Protein AF-A0A7W0MZA4-F1 (afdb_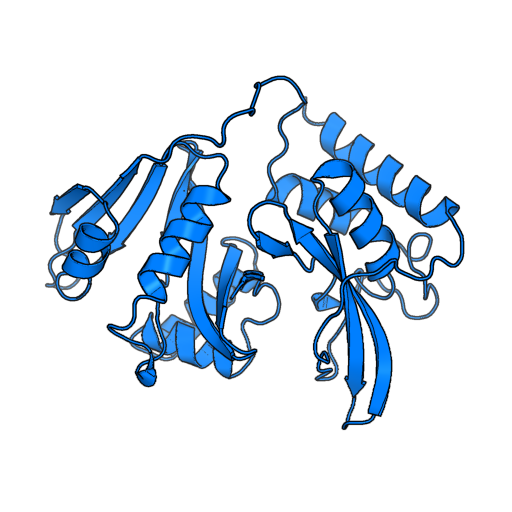monomer_lite)

Sequence (268 aa):
MALVDLRGREDEPAVRALLACAHGSAPSVDRAAARYRTGEWVLIGWEEGGALVACAGVERGASGDIAMRSVAVVPERRGQGSGRALVDAVAGAATARRLVAETDEDAVGFYRNCGFSVERIEPRAGRARFRCARTIEPPAGSTAAVSAFTLGELERAIEESWGADTSDDPGEWSEVNPARGQCAVTSVLVRDLLGGEILIAGVLRDGERVERHAWNRLPSGLSLDLTRSQFRGGEELEEPEAGEPILADRVRCELLAERVRARLGGVT

Radius of gyration: 19.24 Å; chains: 1; bounding box: 45×46×54 Å

Structure (mmCIF, N/CA/C/O backbone):
data_AF-A0A7W0MZA4-F1
#
_entry.id   AF-A0A7W0MZA4-F1
#
loop_
_atom_site.group_PDB
_atom_site.id
_atom_site.type_symbol
_atom_site.label_atom_id
_atom_site.label_alt_id
_atom_site.label_comp_id
_atom_site.label_asym_id
_atom_site.label_entity_id
_atom_site.label_seq_id
_atom_site.pdbx_PDB_ins_code
_atom_site.Cartn_x
_atom_site.Cartn_y
_atom_site.Cartn_z
_atom_site.occupancy
_atom_site.B_iso_or_equiv
_atom_site.auth_seq_id
_atom_site.auth_comp_id
_atom_site.auth_asym_id
_atom_site.auth_atom_id
_atom_site.pdbx_PDB_model_num
ATOM 1 N N . MET A 1 1 ? -6.684 -12.943 -5.529 1.00 71.19 1 MET A N 1
ATOM 2 C CA . MET A 1 1 ? -5.578 -12.065 -5.959 1.00 71.19 1 MET A CA 1
ATOM 3 C C . MET A 1 1 ? -5.950 -10.662 -5.549 1.00 71.19 1 MET A C 1
ATOM 5 O O . MET A 1 1 ? -7.119 -10.324 -5.702 1.00 71.19 1 MET A O 1
ATOM 9 N N . ALA A 1 2 ? -5.030 -9.894 -4.986 1.00 81.75 2 ALA A N 1
ATOM 10 C CA . ALA A 1 2 ? -5.360 -8.587 -4.435 1.00 81.75 2 ALA A CA 1
ATOM 11 C C . ALA A 1 2 ? -4.212 -7.602 -4.620 1.00 81.75 2 ALA A C 1
ATOM 13 O O . ALA A 1 2 ? -3.045 -7.972 -4.492 1.00 81.75 2 ALA A O 1
ATOM 14 N N . LEU A 1 3 ? -4.569 -6.346 -4.882 1.00 86.38 3 LEU A N 1
ATOM 15 C CA . LEU A 1 3 ? -3.649 -5.233 -4.724 1.00 86.38 3 LEU A CA 1
ATOM 16 C C . LEU A 1 3 ? -3.561 -4.931 -3.225 1.00 86.38 3 LEU A C 1
ATOM 18 O O . LEU A 1 3 ? -4.598 -4.787 -2.581 1.00 86.38 3 LEU A O 1
ATOM 22 N N . VAL A 1 4 ? -2.360 -4.858 -2.665 1.00 86.88 4 VAL A N 1
ATOM 23 C CA . VAL A 1 4 ? -2.144 -4.626 -1.231 1.00 86.88 4 VAL A CA 1
ATOM 24 C C . VAL A 1 4 ? -1.238 -3.431 -1.000 1.00 86.88 4 VAL A C 1
ATOM 26 O O . VAL A 1 4 ? -0.339 -3.162 -1.793 1.00 86.88 4 VAL A O 1
ATOM 29 N N . ASP A 1 5 ? -1.464 -2.718 0.090 1.00 87.12 5 ASP A N 1
ATOM 30 C CA . ASP A 1 5 ? -0.546 -1.707 0.590 1.00 87.12 5 ASP A CA 1
ATOM 31 C C . ASP A 1 5 ? 0.638 -2.358 1.324 1.00 87.12 5 ASP A C 1
ATOM 33 O O . ASP A 1 5 ? 0.463 -3.286 2.118 1.00 87.12 5 ASP A O 1
ATOM 37 N N . LEU A 1 6 ? 1.854 -1.900 1.024 1.00 88.94 6 LEU A N 1
ATOM 38 C CA . LEU A 1 6 ? 3.100 -2.401 1.608 1.00 88.94 6 LEU A CA 1
ATOM 39 C C . LEU A 1 6 ? 3.811 -1.365 2.487 1.00 88.94 6 LEU A C 1
ATOM 41 O O . LEU A 1 6 ? 4.963 -1.584 2.867 1.00 88.94 6 LEU A O 1
ATOM 45 N N . ARG A 1 7 ? 3.168 -0.241 2.814 1.00 82.19 7 ARG A N 1
ATOM 46 C CA . ARG A 1 7 ? 3.739 0.743 3.741 1.00 82.19 7 ARG A CA 1
ATOM 47 C C . ARG A 1 7 ? 4.009 0.131 5.113 1.00 82.19 7 ARG A C 1
ATOM 49 O O . ARG A 1 7 ? 3.203 -0.633 5.642 1.00 82.19 7 ARG A O 1
ATOM 56 N N . GLY A 1 8 ? 5.173 0.448 5.673 1.00 82.44 8 GLY A N 1
ATOM 57 C CA . GLY A 1 8 ? 5.651 -0.122 6.936 1.00 82.44 8 GLY A CA 1
ATOM 58 C C . GLY A 1 8 ? 6.123 -1.577 6.830 1.00 82.44 8 GLY A C 1
ATOM 59 O O . GLY A 1 8 ? 6.567 -2.144 7.825 1.00 82.44 8 GLY A O 1
ATOM 60 N N . ARG A 1 9 ? 6.041 -2.189 5.640 1.00 88.00 9 ARG A N 1
ATOM 61 C CA . ARG A 1 9 ? 6.472 -3.567 5.356 1.00 88.00 9 ARG A CA 1
ATOM 62 C C . ARG A 1 9 ? 7.773 -3.602 4.548 1.00 88.00 9 ARG A C 1
ATOM 64 O O . ARG A 1 9 ? 8.162 -4.652 4.048 1.00 88.00 9 ARG A O 1
ATOM 71 N N . GLU A 1 10 ? 8.471 -2.474 4.397 1.00 89.38 10 GLU A N 1
ATOM 72 C CA . GLU A 1 10 ? 9.645 -2.332 3.518 1.00 89.38 10 GLU A CA 1
ATOM 73 C C . GLU A 1 10 ? 10.818 -3.234 3.925 1.00 89.38 10 GLU A C 1
ATOM 75 O O . GLU A 1 10 ? 11.664 -3.571 3.092 1.00 89.38 10 GLU A O 1
ATOM 80 N N . ASP A 1 11 ? 10.865 -3.612 5.203 1.00 87.19 11 ASP A N 1
ATOM 81 C CA . ASP A 1 11 ? 11.890 -4.473 5.789 1.00 87.19 11 ASP A CA 1
ATOM 82 C C . ASP A 1 11 ? 11.486 -5.952 5.845 1.00 87.19 11 ASP A C 1
ATOM 84 O O . ASP A 1 11 ? 12.334 -6.800 6.134 1.00 87.19 11 ASP A O 1
ATOM 88 N N . GLU A 1 12 ? 10.241 -6.294 5.493 1.00 91.81 12 GLU A N 1
ATOM 89 C CA . GLU A 1 12 ? 9.827 -7.691 5.389 1.00 91.81 12 GLU A CA 1
ATOM 90 C C . GLU A 1 12 ? 10.654 -8.416 4.308 1.00 91.81 12 GLU A C 1
ATOM 92 O O . GLU A 1 12 ? 10.837 -7.883 3.204 1.00 91.81 12 GLU A O 1
ATOM 97 N N . PRO A 1 13 ? 11.120 -9.657 4.557 1.00 92.38 13 PRO A N 1
ATOM 98 C CA . PRO A 1 13 ? 11.966 -10.386 3.611 1.00 92.38 13 PRO A CA 1
ATOM 99 C C . PRO A 1 13 ? 11.374 -10.502 2.199 1.00 92.38 13 PRO A C 1
ATOM 101 O O . PRO A 1 13 ? 12.099 -10.355 1.213 1.00 92.38 13 PRO A O 1
ATOM 104 N N . ALA A 1 14 ? 10.058 -10.710 2.086 1.00 93.19 14 ALA A N 1
ATOM 105 C CA . ALA A 1 14 ? 9.367 -10.806 0.799 1.00 93.19 14 ALA A CA 1
ATOM 106 C C . ALA A 1 14 ? 9.390 -9.477 0.019 1.00 93.19 14 ALA A C 1
ATOM 108 O O . ALA A 1 14 ? 9.639 -9.462 -1.190 1.00 93.19 14 ALA A O 1
ATOM 109 N N . VAL A 1 15 ? 9.198 -8.349 0.710 1.00 94.31 15 VAL A N 1
ATOM 110 C CA . VAL A 1 15 ? 9.244 -7.008 0.110 1.00 94.31 15 VAL A CA 1
ATOM 111 C C . VAL A 1 15 ? 10.676 -6.653 -0.288 1.00 94.31 15 VAL A C 1
ATOM 113 O O . VAL A 1 15 ? 10.917 -6.216 -1.416 1.00 94.31 15 VAL A O 1
ATOM 116 N N . ARG A 1 16 ? 11.654 -6.931 0.585 1.00 93.38 16 ARG A N 1
ATOM 117 C CA . ARG A 1 16 ? 13.087 -6.759 0.297 1.00 93.38 16 ARG A CA 1
ATOM 118 C C . ARG A 1 16 ? 13.524 -7.559 -0.934 1.00 93.38 16 ARG A C 1
ATOM 120 O O . ARG A 1 16 ? 14.251 -7.022 -1.770 1.00 93.38 16 ARG A O 1
ATOM 127 N N . ALA A 1 17 ? 13.058 -8.800 -1.087 1.00 93.50 17 ALA A N 1
ATOM 128 C CA . ALA A 1 17 ? 13.366 -9.640 -2.247 1.00 93.50 17 ALA A CA 1
ATOM 129 C C . ALA A 1 17 ? 12.804 -9.065 -3.561 1.00 93.50 17 ALA A C 1
ATOM 131 O O . ALA A 1 17 ? 13.488 -9.058 -4.590 1.00 93.50 17 ALA A O 1
ATOM 132 N N . LEU A 1 18 ? 11.584 -8.525 -3.532 1.00 95.88 18 LEU A N 1
ATOM 133 C CA . LEU A 1 18 ? 10.981 -7.851 -4.682 1.00 95.88 18 LEU A CA 1
ATOM 134 C C . LEU A 1 18 ? 11.690 -6.537 -5.030 1.00 95.88 18 LEU A C 1
ATOM 136 O O . LEU A 1 18 ? 12.001 -6.300 -6.200 1.00 95.88 18 LEU A O 1
ATOM 140 N N . LEU A 1 19 ? 12.036 -5.719 -4.032 1.00 94.56 19 LEU A N 1
ATOM 141 C CA . LEU A 1 19 ? 12.844 -4.520 -4.253 1.00 94.56 19 LEU A CA 1
ATOM 142 C C . LEU A 1 19 ? 14.224 -4.878 -4.821 1.00 94.56 19 LEU A C 1
ATOM 144 O O . LEU A 1 19 ? 14.694 -4.194 -5.725 1.00 94.56 19 LEU A O 1
ATOM 148 N N . ALA A 1 20 ? 14.849 -5.973 -4.386 1.00 94.00 20 ALA A N 1
ATOM 149 C CA . ALA A 1 20 ? 16.097 -6.466 -4.973 1.00 94.00 20 ALA A CA 1
ATOM 150 C C . ALA A 1 20 ? 15.939 -6.919 -6.435 1.00 94.00 20 ALA A C 1
ATOM 152 O O . ALA A 1 20 ? 16.860 -6.761 -7.233 1.00 94.00 20 ALA A O 1
ATOM 153 N N . CYS A 1 21 ? 14.764 -7.420 -6.830 1.00 92.81 21 CYS A N 1
ATOM 154 C CA . CYS A 1 21 ? 14.476 -7.700 -8.238 1.00 92.81 21 CYS A CA 1
ATOM 155 C C . CYS A 1 21 ? 14.380 -6.418 -9.081 1.00 92.81 21 CYS A C 1
ATOM 157 O O . CYS A 1 21 ? 14.752 -6.438 -10.253 1.00 92.81 21 CYS A O 1
ATOM 159 N N . ALA A 1 22 ? 13.879 -5.319 -8.506 1.00 90.75 22 ALA A N 1
ATOM 160 C CA . ALA A 1 22 ? 13.784 -4.022 -9.179 1.00 90.75 22 ALA A CA 1
ATOM 161 C C . ALA A 1 22 ? 15.113 -3.245 -9.187 1.00 90.75 22 ALA A C 1
ATOM 163 O O . ALA A 1 22 ? 15.372 -2.449 -10.092 1.00 90.75 22 ALA A O 1
ATOM 164 N N . HIS A 1 23 ? 15.945 -3.452 -8.165 1.00 87.81 23 HIS A N 1
ATOM 165 C CA . HIS A 1 23 ? 17.156 -2.682 -7.901 1.00 87.81 23 HIS A CA 1
ATOM 166 C C . HIS A 1 23 ? 18.371 -3.607 -7.876 1.00 87.81 23 HIS A C 1
ATOM 168 O O . HIS A 1 23 ? 18.561 -4.377 -6.945 1.00 87.81 23 HIS A O 1
ATOM 174 N N . GLY A 1 24 ? 19.249 -3.488 -8.872 1.00 76.69 24 GLY A N 1
ATOM 175 C CA . GLY A 1 24 ? 20.374 -4.413 -9.078 1.00 76.69 24 GLY A CA 1
ATOM 176 C C . GLY A 1 24 ? 21.505 -4.390 -8.034 1.00 76.69 24 GLY A C 1
ATOM 177 O O . GLY A 1 24 ? 22.549 -4.989 -8.278 1.00 76.69 24 GLY A O 1
ATOM 178 N N . SER A 1 25 ? 21.364 -3.687 -6.904 1.00 84.56 25 SER A N 1
ATOM 179 C CA . SER A 1 25 ? 22.346 -3.723 -5.810 1.00 84.56 25 SER A CA 1
ATOM 180 C C . SER A 1 25 ? 21.722 -3.424 -4.447 1.00 84.56 25 SER A C 1
ATOM 182 O O . SER A 1 25 ? 20.816 -2.595 -4.349 1.00 84.56 25 SER A O 1
ATOM 184 N N . ALA A 1 26 ? 22.258 -4.033 -3.381 1.00 85.88 26 ALA A N 1
ATOM 185 C CA . ALA A 1 26 ? 21.773 -3.830 -2.010 1.00 85.88 26 ALA A CA 1
ATOM 186 C C . ALA A 1 26 ? 21.718 -2.342 -1.587 1.00 85.88 26 ALA A C 1
ATOM 188 O O . ALA A 1 26 ? 20.662 -1.908 -1.132 1.00 85.88 26 ALA A O 1
ATOM 189 N N . PRO A 1 27 ? 22.731 -1.490 -1.868 1.00 90.38 27 PRO A N 1
ATOM 190 C CA . PRO A 1 27 ? 22.626 -0.060 -1.562 1.00 90.38 27 PRO A CA 1
ATOM 191 C C . PRO A 1 27 ? 21.496 0.659 -2.315 1.00 90.38 27 PRO A C 1
ATOM 193 O O . PRO A 1 27 ? 20.992 1.682 -1.859 1.00 90.38 27 PRO A O 1
ATOM 196 N N . SER A 1 28 ? 21.119 0.177 -3.504 1.00 88.38 28 SER A N 1
ATOM 197 C CA . SER A 1 28 ? 19.999 0.741 -4.267 1.00 88.38 28 SER A CA 1
ATOM 198 C C . SER A 1 28 ? 18.657 0.330 -3.669 1.00 88.38 28 SER A C 1
ATOM 200 O O . SER A 1 28 ? 17.763 1.170 -3.588 1.00 88.38 28 SER A O 1
ATOM 202 N N . VAL A 1 29 ? 18.555 -0.912 -3.185 1.00 90.12 29 VAL A N 1
ATOM 203 C CA . VAL A 1 29 ? 17.402 -1.400 -2.415 1.00 90.12 29 VAL A CA 1
ATOM 204 C C . VAL A 1 29 ? 17.209 -0.562 -1.154 1.00 90.12 29 VAL A C 1
ATOM 206 O O . VAL A 1 29 ? 16.115 -0.050 -0.944 1.00 90.12 29 VAL A O 1
ATOM 209 N N . ASP A 1 30 ? 18.264 -0.339 -0.366 1.00 89.12 30 ASP A N 1
ATOM 210 C CA . ASP A 1 30 ? 18.174 0.444 0.875 1.00 89.12 30 ASP A CA 1
ATOM 211 C C . ASP A 1 30 ? 17.721 1.887 0.621 1.00 89.12 30 ASP A C 1
ATOM 213 O O . ASP A 1 30 ? 16.881 2.420 1.347 1.00 89.12 30 ASP A O 1
ATOM 217 N N . ARG A 1 31 ? 18.226 2.521 -0.449 1.00 88.50 31 ARG A N 1
ATOM 218 C CA . ARG A 1 31 ? 17.783 3.866 -0.851 1.00 88.50 31 ARG A CA 1
ATOM 219 C C . ARG A 1 31 ? 16.326 3.894 -1.302 1.00 88.50 31 ARG A C 1
ATOM 221 O O . ARG A 1 31 ? 15.654 4.893 -1.070 1.00 88.50 31 ARG A O 1
ATOM 228 N N . ALA A 1 32 ? 15.849 2.849 -1.976 1.00 87.75 32 ALA A N 1
ATOM 229 C CA . ALA A 1 32 ? 14.447 2.753 -2.366 1.00 87.75 32 ALA A CA 1
ATOM 230 C C . ALA A 1 32 ? 13.555 2.559 -1.131 1.00 87.75 32 ALA A C 1
ATOM 232 O O . ALA A 1 32 ? 12.629 3.338 -0.934 1.00 87.75 32 ALA A O 1
ATOM 233 N N . ALA A 1 33 ? 13.895 1.605 -0.259 1.00 88.31 33 ALA A N 1
ATOM 234 C CA . ALA A 1 33 ? 13.197 1.352 1.002 1.00 88.31 33 ALA A CA 1
ATOM 235 C C . ALA A 1 33 ? 13.125 2.606 1.888 1.00 88.31 33 ALA A C 1
ATOM 237 O O . ALA A 1 33 ? 12.085 2.888 2.474 1.00 88.31 33 ALA A O 1
ATOM 238 N N . ALA A 1 34 ? 14.196 3.407 1.944 1.00 86.62 34 ALA A N 1
ATOM 239 C CA . ALA A 1 34 ? 14.191 4.671 2.676 1.00 86.62 34 ALA A CA 1
ATOM 240 C C . ALA A 1 34 ? 13.148 5.673 2.148 1.00 86.62 34 ALA A C 1
ATOM 242 O O . ALA A 1 34 ? 12.475 6.298 2.957 1.00 86.62 34 ALA A O 1
ATOM 243 N N . ARG A 1 35 ? 12.971 5.800 0.823 1.00 85.50 35 ARG A N 1
ATOM 244 C CA . ARG A 1 35 ? 11.952 6.696 0.236 1.00 85.50 35 ARG A CA 1
ATOM 245 C C . ARG A 1 35 ? 10.522 6.243 0.505 1.00 85.50 35 ARG A C 1
ATOM 247 O O . ARG A 1 35 ? 9.639 7.076 0.687 1.00 85.50 35 ARG A O 1
ATOM 254 N N . TYR A 1 36 ? 10.298 4.930 0.521 1.00 86.12 36 TYR A N 1
ATOM 255 C CA . TYR A 1 36 ? 8.997 4.372 0.889 1.00 86.12 36 TYR A CA 1
ATOM 256 C C . TYR A 1 36 ? 8.691 4.636 2.369 1.00 86.12 36 TYR A C 1
ATOM 258 O O . TYR A 1 36 ? 7.613 5.126 2.684 1.00 86.12 36 TYR A O 1
ATOM 266 N N . ARG A 1 37 ? 9.685 4.476 3.258 1.00 81.25 37 ARG A N 1
ATOM 267 C CA . ARG A 1 37 ? 9.546 4.803 4.689 1.00 81.25 37 ARG A CA 1
ATOM 268 C C . ARG A 1 37 ? 9.238 6.272 4.969 1.00 81.25 37 ARG A C 1
ATOM 270 O O . ARG A 1 37 ? 8.539 6.563 5.931 1.00 81.25 37 ARG A O 1
ATOM 277 N N . THR A 1 38 ? 9.759 7.205 4.171 1.00 76.56 38 THR A N 1
ATOM 278 C CA . THR A 1 38 ? 9.440 8.633 4.342 1.00 76.56 38 THR A CA 1
ATOM 279 C C . THR A 1 38 ? 8.074 9.019 3.778 1.00 76.56 38 THR A C 1
ATOM 281 O O . THR A 1 38 ? 7.705 10.186 3.875 1.00 76.56 38 THR A O 1
ATOM 284 N N . GLY A 1 39 ? 7.351 8.091 3.141 1.00 69.75 39 GLY A N 1
ATOM 285 C CA . GLY A 1 39 ? 6.095 8.385 2.455 1.00 69.75 39 GLY A CA 1
ATOM 286 C C . GLY A 1 39 ? 6.269 9.241 1.198 1.00 69.75 39 GLY A C 1
ATOM 287 O O . GLY A 1 39 ? 5.288 9.771 0.686 1.00 69.75 39 GLY A O 1
ATOM 288 N N . GLU A 1 40 ? 7.501 9.382 0.678 1.00 73.81 40 GLU A N 1
ATOM 289 C CA . GLU A 1 40 ? 7.734 10.092 -0.592 1.00 73.81 40 GLU A CA 1
ATOM 290 C C . GLU A 1 40 ? 6.994 9.357 -1.717 1.00 73.81 40 GLU A C 1
ATOM 292 O O . GLU A 1 40 ? 6.349 9.978 -2.559 1.00 73.81 40 GLU A O 1
ATOM 297 N N . TRP A 1 41 ? 7.045 8.021 -1.681 1.00 82.88 41 TRP A N 1
ATOM 298 C CA . TRP A 1 41 ? 6.337 7.119 -2.584 1.00 82.88 41 TRP A CA 1
ATOM 299 C C . TRP A 1 41 ? 5.515 6.113 -1.777 1.00 82.88 41 TRP A C 1
ATOM 301 O O . TRP A 1 41 ? 5.937 5.682 -0.706 1.00 82.88 41 TRP A O 1
ATOM 311 N N . VAL A 1 42 ? 4.394 5.659 -2.334 1.00 85.81 42 VAL A N 1
ATOM 312 C CA . VAL A 1 42 ? 3.596 4.569 -1.758 1.00 85.81 42 VAL A CA 1
ATOM 313 C C . VAL A 1 42 ? 4.047 3.255 -2.385 1.00 85.81 42 VAL A C 1
ATOM 315 O O . VAL A 1 42 ? 4.082 3.131 -3.610 1.00 85.81 42 VAL A O 1
ATOM 318 N N . LEU A 1 43 ? 4.418 2.273 -1.566 1.00 91.44 43 LEU A N 1
ATOM 319 C CA . LEU A 1 43 ? 4.745 0.932 -2.041 1.00 91.44 43 LEU A CA 1
ATOM 320 C C . LEU A 1 43 ? 3.487 0.066 -2.026 1.00 91.44 43 LEU A C 1
ATOM 322 O O . LEU A 1 43 ? 2.823 -0.054 -1.004 1.00 91.44 43 LEU A O 1
ATOM 326 N N . ILE A 1 44 ? 3.181 -0.557 -3.157 1.00 93.19 44 ILE A N 1
ATOM 327 C CA . ILE A 1 44 ? 2.041 -1.459 -3.318 1.00 93.19 44 ILE A CA 1
ATOM 328 C C . ILE A 1 44 ? 2.503 -2.819 -3.830 1.00 93.19 44 ILE A C 1
ATOM 330 O O . ILE A 1 44 ? 3.506 -2.942 -4.541 1.00 93.19 44 ILE A O 1
ATOM 334 N N . GLY A 1 45 ? 1.752 -3.846 -3.463 1.00 93.69 45 GLY A N 1
ATOM 335 C CA . GLY A 1 45 ? 2.006 -5.245 -3.748 1.00 93.69 45 GLY A CA 1
ATOM 336 C C . GLY A 1 45 ? 0.871 -5.898 -4.521 1.00 93.69 45 GLY A C 1
ATOM 337 O O . GLY A 1 45 ? -0.267 -5.440 -4.492 1.00 93.69 45 GLY A O 1
ATOM 338 N N . TRP A 1 46 ? 1.180 -6.998 -5.194 1.00 94.19 46 TRP A N 1
ATOM 339 C CA . TRP A 1 46 ? 0.196 -7.908 -5.766 1.00 94.19 46 TRP A CA 1
ATOM 340 C C . TRP A 1 46 ? 0.330 -9.266 -5.093 1.00 94.19 46 TRP A C 1
ATOM 342 O O . TRP A 1 46 ? 1.389 -9.898 -5.176 1.00 94.19 46 TRP A O 1
ATOM 352 N N . GLU A 1 47 ? -0.737 -9.701 -4.434 1.00 91.88 47 GLU A N 1
ATOM 353 C CA . GLU A 1 47 ? -0.797 -10.983 -3.743 1.00 91.88 47 GLU A CA 1
ATOM 354 C C . GLU A 1 47 ? -1.621 -12.006 -4.521 1.00 91.88 47 GLU A C 1
ATOM 356 O O . GLU A 1 47 ? -2.724 -11.729 -5.006 1.00 91.88 47 GLU A O 1
ATOM 361 N N . GLU A 1 48 ? -1.107 -13.229 -4.597 1.00 89.56 48 GLU A N 1
ATOM 362 C CA . GLU A 1 48 ? -1.773 -14.372 -5.210 1.00 89.56 48 GLU A CA 1
ATOM 363 C C . GLU A 1 48 ? -1.631 -15.599 -4.306 1.00 89.56 48 GLU A C 1
ATOM 365 O O . GLU A 1 48 ? -0.519 -16.015 -3.999 1.00 89.56 48 GLU A O 1
ATOM 370 N N . GLY A 1 49 ? -2.757 -16.181 -3.876 1.00 84.00 49 GLY A N 1
ATOM 371 C CA . GLY A 1 49 ? -2.752 -17.339 -2.972 1.00 84.00 49 GLY A CA 1
ATOM 372 C C . GLY A 1 49 ? -2.061 -17.067 -1.630 1.00 84.00 49 GLY A C 1
ATOM 373 O O . GLY A 1 49 ? -1.341 -17.930 -1.146 1.00 84.00 49 GLY A O 1
ATOM 374 N N . GLY A 1 50 ? -2.205 -15.852 -1.084 1.00 81.44 50 GLY A N 1
ATOM 375 C CA . GLY A 1 50 ? -1.565 -15.430 0.171 1.00 81.44 50 GLY A CA 1
ATOM 376 C C . GLY A 1 50 ? -0.078 -15.073 0.056 1.00 81.44 50 GLY A C 1
ATOM 377 O O . GLY A 1 50 ? 0.515 -14.627 1.030 1.00 81.44 50 GLY A O 1
ATOM 378 N N . ALA A 1 51 ? 0.537 -15.230 -1.120 1.00 89.81 51 ALA A N 1
ATOM 379 C CA . ALA A 1 51 ? 1.934 -14.874 -1.346 1.00 89.81 51 ALA A CA 1
ATOM 380 C C . ALA A 1 51 ? 2.060 -13.540 -2.090 1.00 89.81 51 ALA A C 1
ATOM 382 O O . ALA A 1 51 ? 1.386 -13.313 -3.098 1.00 89.81 51 ALA A O 1
ATOM 383 N N . LEU A 1 52 ? 2.982 -12.688 -1.641 1.00 95.06 52 LEU A N 1
ATOM 384 C CA . LEU A 1 52 ? 3.353 -11.457 -2.334 1.00 95.06 52 LEU A CA 1
ATOM 385 C C . LEU A 1 52 ? 4.248 -11.779 -3.543 1.00 95.06 52 LEU A C 1
ATOM 387 O O . LEU A 1 52 ? 5.379 -12.233 -3.382 1.00 95.06 52 LEU A O 1
ATOM 391 N N . VAL A 1 53 ? 3.749 -11.544 -4.761 1.00 96.81 53 VAL A N 1
ATOM 392 C CA . VAL A 1 53 ? 4.414 -11.988 -6.007 1.00 96.81 53 VAL A CA 1
ATOM 393 C C . VAL A 1 53 ? 4.918 -10.853 -6.895 1.00 96.81 53 VAL A C 1
ATOM 395 O O . VAL A 1 53 ? 5.771 -11.081 -7.756 1.00 96.81 53 VAL A O 1
ATOM 398 N N . ALA A 1 54 ? 4.412 -9.634 -6.717 1.00 96.88 54 ALA A N 1
ATOM 399 C CA . ALA A 1 54 ? 4.882 -8.454 -7.435 1.00 96.88 54 ALA A CA 1
ATOM 400 C C . ALA A 1 54 ? 4.762 -7.197 -6.568 1.00 96.88 54 ALA A C 1
ATOM 402 O O . ALA A 1 54 ? 3.947 -7.159 -5.649 1.00 96.88 54 ALA A O 1
ATOM 403 N N . CYS A 1 55 ? 5.542 -6.162 -6.877 1.00 97.06 55 CYS A N 1
ATOM 404 C CA . CYS A 1 55 ? 5.409 -4.844 -6.259 1.00 97.06 55 CYS A CA 1
ATOM 405 C C . CYS A 1 55 ? 5.589 -3.714 -7.272 1.00 97.06 55 CYS A C 1
ATOM 407 O O . CYS A 1 55 ? 6.204 -3.890 -8.327 1.00 97.06 55 CYS A O 1
ATOM 409 N N . ALA A 1 56 ? 5.097 -2.533 -6.912 1.00 96.00 56 ALA A N 1
ATOM 410 C CA . ALA A 1 56 ? 5.416 -1.270 -7.557 1.00 96.00 56 ALA A CA 1
ATOM 411 C C . ALA A 1 56 ? 5.421 -0.152 -6.512 1.00 96.00 56 ALA A C 1
ATOM 413 O O . ALA A 1 56 ? 4.611 -0.141 -5.596 1.00 96.00 56 ALA A O 1
ATOM 414 N N . GLY A 1 57 ? 6.312 0.818 -6.666 1.00 93.00 57 GLY A N 1
ATOM 415 C CA . GLY A 1 57 ? 6.142 2.128 -6.056 1.00 93.00 57 GLY A CA 1
ATOM 416 C C . GLY A 1 57 ? 5.256 3.001 -6.927 1.00 93.00 57 GLY A C 1
ATOM 417 O O . GLY A 1 57 ? 5.422 3.005 -8.148 1.00 93.00 57 GLY A O 1
ATOM 418 N N . VAL A 1 58 ? 4.369 3.767 -6.310 1.00 91.19 58 VAL A N 1
ATOM 419 C CA . VAL A 1 58 ? 3.539 4.763 -6.978 1.00 91.19 58 VAL A CA 1
ATOM 420 C C . VAL A 1 58 ? 3.713 6.124 -6.322 1.00 91.19 58 VAL A C 1
ATOM 422 O O . VAL A 1 58 ? 3.826 6.251 -5.106 1.00 91.19 58 VAL A O 1
ATOM 425 N N . GLU A 1 59 ? 3.757 7.152 -7.153 1.00 88.19 59 GLU A N 1
ATOM 426 C CA . GLU A 1 59 ? 3.905 8.541 -6.736 1.00 88.19 59 GLU A CA 1
ATOM 427 C C . GLU A 1 59 ? 3.016 9.401 -7.626 1.00 88.19 59 GLU A C 1
ATOM 429 O O . GLU A 1 59 ? 2.997 9.217 -8.845 1.00 88.19 59 GLU A O 1
ATOM 434 N N . ARG A 1 60 ? 2.296 10.361 -7.044 1.00 84.12 60 ARG A N 1
ATOM 435 C CA . ARG A 1 60 ? 1.571 11.345 -7.843 1.00 84.12 60 ARG A CA 1
ATOM 436 C C . ARG A 1 60 ? 2.495 12.503 -8.194 1.00 84.12 60 ARG A C 1
ATOM 438 O O . ARG A 1 60 ? 2.908 13.259 -7.322 1.00 84.12 60 ARG A O 1
ATOM 445 N N . GLY A 1 61 ? 2.807 12.642 -9.478 1.00 75.69 61 GLY A N 1
ATOM 446 C CA . GLY A 1 61 ? 3.620 13.746 -9.976 1.00 75.69 61 GLY A CA 1
ATOM 447 C C . GLY A 1 61 ? 2.857 15.073 -9.987 1.00 75.69 61 GLY A C 1
ATOM 448 O O . GLY A 1 61 ? 1.627 15.105 -9.946 1.00 75.69 61 GLY A O 1
ATOM 449 N N . ALA A 1 62 ? 3.589 16.180 -10.135 1.00 69.88 62 ALA A N 1
ATOM 450 C CA . ALA A 1 62 ? 3.017 17.532 -10.182 1.00 69.88 62 ALA A CA 1
ATOM 451 C C . ALA A 1 62 ? 2.004 17.747 -11.329 1.00 69.88 62 ALA A C 1
ATOM 453 O O . ALA A 1 62 ? 1.114 18.582 -11.214 1.00 69.88 62 ALA A O 1
ATOM 454 N N . SER A 1 63 ? 2.106 16.982 -12.425 1.00 74.19 63 SER A N 1
ATOM 455 C CA . SER A 1 63 ? 1.127 16.994 -13.527 1.00 74.19 63 SER A CA 1
ATOM 456 C C . SER A 1 63 ? -0.193 16.286 -13.189 1.00 74.19 63 SER A C 1
ATOM 458 O O . SER A 1 63 ? -1.122 16.315 -13.993 1.00 74.19 63 SER A O 1
ATOM 460 N N . GLY A 1 64 ? -0.282 15.623 -12.031 1.00 77.25 64 GLY A N 1
ATOM 461 C CA . GLY A 1 64 ? -1.405 14.776 -11.630 1.00 77.25 64 GLY A CA 1
ATOM 462 C C . GLY A 1 64 ? -1.331 13.334 -12.146 1.00 77.25 64 GLY A C 1
ATOM 463 O O . GLY A 1 64 ? -2.192 12.529 -11.776 1.00 77.25 64 GLY A O 1
ATOM 464 N N . ASP A 1 65 ? -0.321 13.002 -12.959 1.00 87.62 65 ASP A N 1
ATOM 465 C CA . ASP A 1 65 ? -0.038 11.639 -13.426 1.00 87.62 65 ASP A CA 1
ATOM 466 C C . ASP A 1 65 ? 0.489 10.761 -12.279 1.00 87.62 65 ASP A C 1
ATOM 468 O O . ASP A 1 65 ? 1.152 11.252 -11.363 1.00 87.62 65 ASP A O 1
ATOM 472 N N . ILE A 1 66 ? 0.248 9.449 -12.350 1.00 90.50 66 ILE A N 1
ATOM 473 C CA . ILE A 1 66 ? 0.848 8.486 -11.417 1.00 90.50 66 ILE A CA 1
ATOM 474 C C . ILE A 1 66 ? 2.124 7.917 -12.033 1.00 90.50 66 ILE A C 1
ATOM 476 O O . ILE A 1 66 ? 2.081 7.223 -13.051 1.00 90.50 66 ILE A O 1
ATOM 480 N N . ALA A 1 67 ? 3.262 8.196 -11.407 1.00 92.56 67 ALA A N 1
ATOM 481 C CA . ALA A 1 67 ? 4.542 7.606 -11.750 1.00 92.56 67 ALA A CA 1
ATOM 482 C C . ALA A 1 67 ? 4.686 6.233 -11.085 1.00 92.56 67 ALA A C 1
ATOM 484 O O . ALA A 1 67 ? 4.601 6.116 -9.865 1.00 92.56 67 ALA A O 1
ATOM 485 N N . MET A 1 68 ? 4.934 5.200 -11.888 1.00 94.44 68 MET A N 1
ATOM 486 C CA . MET A 1 68 ? 5.275 3.860 -11.427 1.00 94.44 68 MET A CA 1
ATOM 487 C C . MET A 1 68 ? 6.794 3.698 -11.354 1.00 94.44 68 MET A C 1
ATOM 489 O O . MET A 1 68 ? 7.530 4.046 -12.283 1.00 94.44 68 MET A O 1
ATOM 493 N N . ARG A 1 69 ? 7.264 3.142 -10.242 1.00 93.31 69 ARG A N 1
ATOM 494 C CA . ARG A 1 69 ? 8.677 2.928 -9.911 1.00 93.31 69 ARG A CA 1
ATOM 495 C C . ARG A 1 69 ? 8.860 1.532 -9.332 1.00 93.31 69 ARG A C 1
ATOM 497 O O . ARG A 1 69 ? 7.894 0.912 -8.910 1.00 93.31 69 ARG A O 1
ATOM 504 N N . SER A 1 70 ? 10.096 1.041 -9.294 1.00 94.50 70 SER A N 1
ATOM 505 C CA . SER A 1 70 ? 10.448 -0.242 -8.658 1.00 94.50 70 SER A CA 1
ATOM 506 C C . SER A 1 70 ? 9.528 -1.416 -9.041 1.00 94.50 70 SER A C 1
ATOM 508 O O . SER A 1 70 ? 9.224 -2.261 -8.204 1.00 94.50 70 SER A O 1
ATOM 510 N N . VAL A 1 71 ? 9.033 -1.440 -10.283 1.00 96.19 71 VAL A N 1
ATOM 511 C CA . VAL A 1 71 ? 8.098 -2.476 -10.733 1.00 96.19 71 VAL A CA 1
ATOM 512 C C . VAL A 1 71 ? 8.860 -3.790 -10.861 1.00 96.19 71 VAL A C 1
ATOM 514 O O . VAL A 1 71 ? 9.792 -3.883 -11.661 1.00 96.19 71 VAL A O 1
ATOM 517 N N . ALA A 1 72 ? 8.467 -4.798 -10.087 1.00 96.31 72 ALA A N 1
ATOM 518 C CA . ALA A 1 72 ? 9.112 -6.105 -10.085 1.00 96.31 72 ALA A CA 1
ATOM 519 C C . ALA A 1 72 ? 8.122 -7.245 -9.852 1.00 96.31 72 ALA A C 1
ATOM 521 O O . ALA A 1 72 ? 7.086 -7.077 -9.217 1.00 96.31 72 ALA A O 1
ATOM 522 N N . VAL A 1 73 ? 8.488 -8.421 -10.363 1.00 96.50 73 VAL A N 1
ATOM 523 C CA . VAL A 1 73 ? 7.797 -9.700 -10.161 1.00 96.50 73 VAL A CA 1
ATOM 524 C C . VAL A 1 73 ? 8.840 -10.728 -9.728 1.00 96.50 73 VAL A C 1
ATOM 526 O O . VAL A 1 73 ? 9.936 -10.773 -10.317 1.00 96.50 73 VAL A O 1
ATOM 529 N N . VAL A 1 74 ? 8.506 -11.553 -8.730 1.00 95.19 74 VAL A N 1
ATOM 530 C CA . VAL A 1 74 ? 9.382 -12.641 -8.268 1.00 95.19 74 VAL A CA 1
ATOM 531 C C . VAL A 1 74 ? 9.739 -13.577 -9.434 1.00 95.19 74 VAL A C 1
ATOM 533 O O . VAL A 1 74 ? 8.884 -13.809 -10.299 1.00 95.19 74 VAL A O 1
ATOM 536 N N . PRO A 1 75 ? 10.986 -14.081 -9.526 1.00 93.75 75 PRO A N 1
ATOM 537 C CA . PRO A 1 75 ? 11.460 -14.856 -10.676 1.00 93.75 75 PRO A CA 1
ATOM 538 C C . PRO A 1 75 ? 10.534 -16.002 -11.100 1.00 93.75 75 PRO A C 1
ATOM 540 O O . PRO A 1 75 ? 10.277 -16.174 -12.290 1.00 93.75 75 PRO A O 1
ATOM 543 N N . GLU A 1 76 ? 9.970 -16.718 -10.132 1.00 93.19 76 GLU A N 1
ATOM 544 C CA . GLU A 1 76 ? 9.154 -17.923 -10.304 1.00 93.19 76 GLU A CA 1
ATOM 545 C C . GLU A 1 76 ? 7.782 -17.631 -10.933 1.00 93.19 76 GLU A C 1
ATOM 547 O O . GLU A 1 76 ? 7.131 -18.535 -11.458 1.00 93.19 76 GLU A O 1
ATOM 552 N N . ARG A 1 77 ? 7.331 -16.369 -10.896 1.00 92.19 77 ARG A N 1
ATOM 553 C CA . ARG A 1 77 ? 6.027 -15.922 -11.421 1.00 92.19 77 ARG A CA 1
ATOM 554 C C . ARG A 1 77 ? 6.148 -15.047 -12.673 1.00 92.19 77 ARG A C 1
ATOM 556 O O . ARG A 1 77 ? 5.150 -14.541 -13.193 1.00 92.19 77 ARG A O 1
ATOM 563 N N . ARG A 1 78 ? 7.362 -14.860 -13.205 1.00 93.31 78 ARG A N 1
ATOM 564 C CA . ARG A 1 78 ? 7.578 -14.093 -14.443 1.00 93.31 78 ARG A CA 1
ATOM 565 C C . ARG A 1 78 ? 6.952 -14.802 -15.644 1.00 93.31 78 ARG A C 1
ATOM 567 O O . ARG A 1 78 ? 6.871 -16.023 -15.700 1.00 93.31 78 ARG A O 1
ATOM 574 N N . GLY A 1 79 ? 6.480 -14.013 -16.611 1.00 90.88 79 GLY A N 1
ATOM 575 C CA . GLY A 1 79 ? 5.833 -14.525 -17.827 1.00 90.88 79 GLY A CA 1
ATOM 576 C C . GLY A 1 79 ? 4.415 -15.081 -17.634 1.00 90.88 79 GLY A C 1
ATOM 577 O O . GLY A 1 79 ? 3.807 -15.498 -18.611 1.00 90.88 79 GLY A O 1
ATOM 578 N N . GLN A 1 80 ? 3.866 -15.049 -16.414 1.00 92.75 80 GLN A N 1
ATOM 579 C CA . GLN A 1 80 ? 2.541 -15.604 -16.085 1.00 92.75 80 GLN A CA 1
ATOM 580 C C . GLN A 1 80 ? 1.452 -14.532 -15.897 1.00 92.75 80 GLN A C 1
ATOM 582 O O . GLN A 1 80 ? 0.329 -14.842 -15.523 1.00 92.75 80 GLN A O 1
ATOM 587 N N . GLY A 1 81 ? 1.771 -13.259 -16.156 1.00 92.94 81 GLY A N 1
ATOM 588 C CA . GLY A 1 81 ? 0.796 -12.164 -16.147 1.00 92.94 81 GLY A CA 1
ATOM 589 C C . GLY A 1 81 ? 0.684 -11.360 -14.846 1.00 92.94 81 GLY A C 1
ATOM 590 O O . GLY A 1 81 ? 0.088 -10.288 -14.894 1.00 92.94 81 GLY A O 1
ATOM 591 N N . SER A 1 82 ? 1.311 -11.765 -13.732 1.00 94.06 82 SER A N 1
ATOM 592 C CA . SER A 1 82 ? 1.205 -11.052 -12.439 1.00 94.06 82 SER A CA 1
ATOM 593 C C . SER A 1 82 ? 1.617 -9.576 -12.513 1.00 94.06 82 SER A C 1
ATOM 595 O O . SER A 1 82 ? 0.938 -8.710 -11.974 1.00 94.06 82 SER A O 1
ATOM 597 N N . GLY A 1 83 ? 2.683 -9.251 -13.256 1.00 94.19 83 GLY A N 1
ATOM 598 C CA . GLY A 1 83 ? 3.092 -7.855 -13.456 1.00 94.19 83 GLY A CA 1
ATOM 599 C C . GLY A 1 83 ? 2.068 -7.030 -14.244 1.00 94.19 83 GLY A C 1
ATOM 600 O O . GLY A 1 83 ? 1.852 -5.863 -13.934 1.00 94.19 83 GLY A O 1
ATOM 601 N N . ARG A 1 84 ? 1.399 -7.633 -15.237 1.00 94.69 84 ARG A N 1
ATOM 602 C CA . ARG A 1 84 ? 0.326 -6.961 -15.984 1.00 94.69 84 ARG A CA 1
ATOM 603 C C . ARG A 1 84 ? -0.894 -6.746 -15.092 1.00 94.69 84 ARG A C 1
ATOM 605 O O . ARG 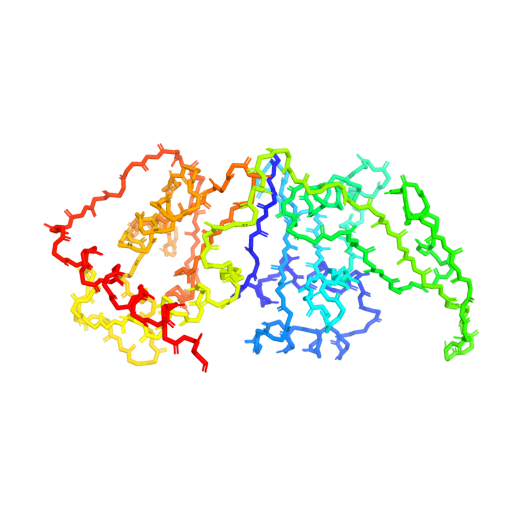A 1 84 ? -1.441 -5.651 -15.093 1.00 94.69 84 ARG A O 1
ATOM 612 N N . ALA A 1 85 ? -1.267 -7.759 -14.309 1.00 91.62 85 ALA A N 1
ATOM 613 C CA . ALA A 1 85 ? -2.367 -7.672 -13.355 1.00 91.62 85 ALA A CA 1
ATOM 614 C C . ALA A 1 85 ? -2.138 -6.553 -12.326 1.00 91.62 85 ALA A C 1
ATOM 616 O O . ALA A 1 85 ? -3.040 -5.755 -12.095 1.00 91.62 85 ALA A O 1
ATOM 617 N N . LEU A 1 86 ? -0.912 -6.420 -11.804 1.00 93.62 86 LEU A N 1
ATOM 618 C CA . LEU A 1 86 ? -0.518 -5.305 -10.941 1.00 93.62 86 LEU A CA 1
ATOM 619 C C . LEU A 1 86 ? -0.734 -3.944 -11.625 1.00 93.62 86 LEU A C 1
ATOM 621 O O . LEU A 1 86 ? -1.369 -3.065 -11.051 1.00 93.62 86 LEU A O 1
ATOM 625 N N . VAL A 1 87 ? -0.240 -3.756 -12.853 1.00 93.94 87 VAL A N 1
ATOM 626 C CA . VAL A 1 87 ? -0.420 -2.493 -13.595 1.00 93.94 87 VAL A CA 1
ATOM 627 C C . VAL A 1 87 ? -1.901 -2.196 -13.848 1.00 93.94 87 VAL A C 1
ATOM 629 O O . VAL A 1 87 ? -2.329 -1.056 -13.680 1.00 93.94 87 VAL A O 1
ATOM 632 N N . ASP A 1 88 ? -2.677 -3.195 -14.269 1.00 90.06 88 ASP A N 1
ATOM 633 C CA . ASP A 1 88 ? -4.109 -3.042 -14.543 1.00 90.06 88 ASP A CA 1
ATOM 634 C C . ASP A 1 88 ? -4.889 -2.700 -13.264 1.00 90.06 88 ASP A C 1
ATOM 636 O O . ASP A 1 88 ? -5.758 -1.829 -13.293 1.00 90.06 88 ASP A O 1
ATOM 640 N N . ALA A 1 89 ? -4.530 -3.297 -12.125 1.00 85.50 89 ALA A N 1
ATOM 641 C CA . ALA A 1 89 ? -5.113 -2.964 -10.829 1.00 85.50 89 ALA A CA 1
ATOM 642 C C . ALA A 1 89 ? -4.785 -1.525 -10.402 1.00 85.50 89 ALA A C 1
ATOM 644 O O . ALA A 1 89 ? -5.672 -0.795 -9.961 1.00 85.50 89 ALA A O 1
ATOM 645 N N . VAL A 1 90 ? -3.541 -1.073 -10.598 1.00 87.31 90 VAL A N 1
ATOM 646 C CA . VAL A 1 90 ? -3.155 0.328 -10.351 1.00 87.31 90 VAL A CA 1
ATOM 647 C C . VAL A 1 90 ? -3.928 1.281 -11.254 1.00 87.31 90 VAL A C 1
ATOM 649 O O . VAL A 1 90 ? -4.419 2.302 -10.783 1.00 87.31 90 VAL A O 1
ATOM 652 N N . ALA A 1 91 ? -4.073 0.945 -12.536 1.00 86.25 91 ALA A N 1
ATOM 653 C CA . ALA A 1 91 ? -4.846 1.738 -13.485 1.00 86.25 91 ALA A CA 1
ATOM 654 C C . ALA A 1 91 ? -6.318 1.864 -13.065 1.00 86.25 91 ALA A C 1
ATOM 656 O O . ALA A 1 91 ? -6.867 2.958 -13.139 1.00 86.25 91 ALA A O 1
ATOM 657 N N . GLY A 1 92 ? -6.937 0.770 -12.609 1.00 78.62 92 GLY A N 1
ATOM 658 C CA . GLY A 1 92 ? -8.331 0.761 -12.157 1.00 78.62 92 GLY A CA 1
ATOM 659 C C . GLY A 1 92 ? -8.559 1.462 -10.815 1.00 78.62 92 GLY A C 1
ATOM 660 O O . GLY A 1 92 ? -9.640 1.996 -10.582 1.00 78.62 92 GLY A O 1
ATOM 661 N N . ALA A 1 93 ? -7.552 1.484 -9.938 1.00 74.62 93 ALA A N 1
ATOM 662 C CA . ALA A 1 93 ? -7.621 2.163 -8.644 1.00 74.62 93 ALA A CA 1
ATOM 663 C C . ALA A 1 93 ? -7.260 3.658 -8.715 1.00 74.62 93 ALA A C 1
ATOM 665 O O . ALA A 1 93 ? -7.625 4.423 -7.822 1.00 74.62 93 ALA A O 1
ATOM 666 N N . ALA A 1 94 ? -6.521 4.087 -9.740 1.00 73.19 94 ALA A N 1
ATOM 667 C CA . ALA A 1 94 ? -6.017 5.449 -9.836 1.00 73.19 94 ALA A CA 1
ATOM 668 C C . ALA A 1 94 ? -7.107 6.458 -10.235 1.00 73.19 94 ALA A C 1
ATOM 670 O O . ALA A 1 94 ? -7.854 6.271 -11.189 1.00 73.19 94 ALA A O 1
ATOM 671 N N . THR A 1 95 ? -7.110 7.615 -9.571 1.00 70.62 95 THR A N 1
ATOM 672 C CA . THR A 1 95 ? -7.927 8.790 -9.938 1.00 70.62 95 THR A CA 1
ATOM 673 C C . THR A 1 95 ? -7.209 9.733 -10.917 1.00 70.62 95 THR A C 1
ATOM 675 O O . THR A 1 95 ? -7.582 10.895 -11.086 1.00 70.62 95 THR A O 1
ATOM 678 N N . ALA A 1 96 ? -6.139 9.258 -11.557 1.00 76.94 96 ALA A N 1
ATOM 679 C CA . ALA A 1 96 ? -5.367 10.013 -12.537 1.00 76.94 96 ALA A CA 1
ATOM 680 C C . ALA A 1 96 ? -5.843 9.734 -13.967 1.00 76.94 96 ALA A C 1
ATOM 682 O O . ALA A 1 96 ? -6.617 8.820 -14.215 1.00 76.94 96 ALA A O 1
ATOM 683 N N . ARG A 1 97 ? -5.353 10.526 -14.927 1.00 85.12 97 ARG A N 1
ATOM 684 C CA . ARG A 1 97 ? -5.604 10.296 -16.362 1.00 85.12 97 ARG A CA 1
ATOM 685 C C . ARG A 1 97 ? -4.532 9.445 -17.026 1.00 85.12 97 ARG A C 1
ATOM 687 O O . ARG A 1 97 ? -4.738 8.958 -18.138 1.00 85.12 97 ARG A O 1
ATOM 694 N N . ARG A 1 98 ? -3.360 9.313 -16.400 1.00 91.12 98 ARG A N 1
ATOM 695 C CA . ARG A 1 98 ? -2.232 8.568 -16.958 1.00 91.12 98 ARG A CA 1
ATOM 696 C C . ARG A 1 98 ? -1.411 7.874 -15.882 1.00 91.12 98 ARG A C 1
ATOM 698 O O . ARG A 1 98 ? -1.174 8.432 -14.810 1.00 91.12 98 ARG A O 1
ATOM 705 N N . LEU A 1 99 ? -0.910 6.699 -16.247 1.00 94.81 99 LEU A N 1
ATOM 706 C CA . LEU A 1 99 ? 0.249 6.072 -15.628 1.00 94.81 99 LEU A CA 1
ATOM 707 C C . LEU A 1 99 ? 1.491 6.401 -16.457 1.00 94.81 99 LEU A C 1
ATOM 709 O O . LEU A 1 99 ? 1.451 6.358 -17.691 1.00 94.81 99 LEU A O 1
ATOM 713 N N . VAL A 1 100 ? 2.602 6.698 -15.797 1.00 95.94 100 VAL A N 1
ATOM 714 C CA . VAL A 1 100 ? 3.895 6.944 -16.442 1.00 95.94 100 VAL A CA 1
ATOM 715 C C . VAL A 1 100 ? 4.990 6.130 -15.771 1.00 95.94 100 VAL A C 1
ATOM 717 O O . VAL A 1 100 ? 4.935 5.877 -14.576 1.00 95.94 100 VAL A O 1
ATOM 720 N N . ALA A 1 101 ? 5.993 5.709 -16.529 1.00 96.12 101 ALA A N 1
ATOM 721 C CA . ALA A 1 101 ? 7.149 4.998 -15.994 1.00 96.12 101 ALA A CA 1
ATOM 722 C C . ALA A 1 101 ? 8.403 5.331 -16.801 1.00 96.12 101 ALA A C 1
ATOM 724 O O . ALA A 1 101 ? 8.321 5.718 -17.968 1.00 96.12 101 ALA A O 1
ATOM 725 N N . GLU A 1 102 ? 9.572 5.144 -16.197 1.00 95.06 102 GLU A N 1
ATOM 726 C CA . GLU A 1 102 ? 10.844 5.138 -16.915 1.00 95.06 102 GLU A CA 1
ATOM 727 C C . GLU A 1 102 ? 11.482 3.755 -16.804 1.00 95.06 102 GLU A C 1
ATOM 729 O O . GLU A 1 102 ? 11.468 3.135 -15.741 1.00 95.06 102 GLU A O 1
ATOM 734 N N . THR A 1 103 ? 12.039 3.260 -17.905 1.00 94.69 103 THR A N 1
ATOM 735 C CA . THR A 1 103 ? 12.623 1.921 -17.963 1.00 94.69 103 THR A CA 1
ATOM 736 C C . THR A 1 103 ? 13.834 1.864 -18.896 1.00 94.69 103 THR A C 1
ATOM 738 O O . THR A 1 103 ? 14.184 2.858 -19.536 1.00 94.69 103 THR A O 1
ATOM 741 N N . ASP A 1 104 ? 14.518 0.724 -18.938 1.00 93.88 104 ASP A N 1
ATOM 742 C CA . ASP A 1 104 ? 15.566 0.418 -19.914 1.00 93.88 104 ASP A CA 1
ATOM 743 C C . ASP A 1 104 ? 15.099 -0.624 -20.941 1.00 93.88 104 ASP A C 1
ATOM 745 O O . ASP A 1 104 ? 13.924 -0.985 -21.015 1.00 93.88 104 ASP A O 1
ATOM 749 N N . GLU A 1 105 ? 16.020 -1.051 -21.798 1.00 94.56 105 GLU A N 1
ATOM 750 C CA . GLU A 1 105 ? 15.750 -1.960 -22.911 1.00 94.56 105 GLU A CA 1
ATOM 751 C C . GLU A 1 105 ? 15.272 -3.349 -22.473 1.00 94.56 105 GLU A C 1
ATOM 753 O O . GLU A 1 105 ? 14.496 -3.968 -23.197 1.00 94.56 105 GLU A O 1
ATOM 758 N N . ASP A 1 106 ? 15.640 -3.803 -21.272 1.00 91.88 106 ASP A N 1
ATOM 759 C CA . ASP A 1 106 ? 15.271 -5.137 -20.787 1.00 91.88 106 ASP A CA 1
ATOM 760 C C . ASP A 1 106 ? 13.779 -5.204 -20.427 1.00 91.88 106 ASP A C 1
ATOM 762 O O . ASP A 1 106 ? 13.126 -6.233 -20.604 1.00 91.88 106 ASP A O 1
ATOM 766 N N . ALA A 1 107 ? 13.219 -4.095 -19.934 1.00 93.56 107 ALA A N 1
ATOM 767 C CA . ALA A 1 107 ? 11.846 -4.031 -19.438 1.00 93.56 107 ALA A CA 1
ATOM 768 C C . ALA A 1 107 ? 10.888 -3.241 -20.347 1.00 93.56 107 ALA A C 1
ATOM 770 O O . ALA A 1 107 ? 9.673 -3.295 -20.158 1.00 93.56 107 ALA A O 1
ATOM 771 N N . VAL A 1 108 ? 11.372 -2.572 -21.398 1.00 96.50 108 VAL A N 1
ATOM 772 C CA . VAL A 1 108 ? 10.511 -1.807 -22.320 1.00 96.50 108 VAL A CA 1
ATOM 773 C C . VAL A 1 108 ? 9.413 -2.654 -22.981 1.00 96.50 108 VAL A C 1
ATOM 775 O O . VAL A 1 108 ? 8.293 -2.179 -23.188 1.00 96.50 108 VAL A O 1
ATOM 778 N N . GLY A 1 109 ? 9.699 -3.928 -23.276 1.00 96.31 109 GLY A N 1
ATOM 779 C CA . GLY A 1 109 ? 8.721 -4.864 -23.838 1.00 96.31 109 GLY A CA 1
ATOM 780 C C . GLY A 1 109 ? 7.551 -5.144 -22.890 1.00 96.31 109 GLY A C 1
ATOM 781 O O . GLY A 1 109 ? 6.407 -5.221 -23.335 1.00 96.31 109 GLY A O 1
ATOM 782 N N . PHE A 1 110 ? 7.814 -5.207 -21.581 1.00 96.56 110 PHE A N 1
ATOM 783 C CA . PHE A 1 110 ? 6.776 -5.372 -20.563 1.00 96.56 110 PHE A CA 1
ATOM 784 C C . PHE A 1 110 ? 5.780 -4.204 -20.586 1.00 96.56 110 PHE A C 1
ATOM 786 O O . PHE A 1 110 ? 4.572 -4.436 -20.643 1.00 96.56 110 PHE A O 1
ATOM 793 N N . TYR A 1 111 ? 6.266 -2.960 -20.628 1.00 97.62 111 TYR A N 1
ATOM 794 C CA . TYR A 1 111 ? 5.395 -1.781 -20.658 1.00 97.62 111 TYR A CA 1
ATOM 795 C C . TYR A 1 111 ? 4.559 -1.706 -21.943 1.00 97.62 111 TYR A C 1
ATOM 797 O O . TYR A 1 111 ? 3.361 -1.432 -21.864 1.00 97.62 111 TYR A O 1
ATOM 805 N N . ARG A 1 112 ? 5.133 -2.036 -23.111 1.00 96.88 112 ARG A N 1
ATOM 806 C CA . ARG A 1 112 ? 4.359 -2.141 -24.367 1.00 96.88 112 ARG A CA 1
ATOM 807 C C . ARG A 1 112 ? 3.220 -3.152 -24.248 1.00 96.88 112 ARG A C 1
ATOM 809 O O . ARG A 1 112 ? 2.086 -2.840 -24.599 1.00 96.88 112 ARG A O 1
ATOM 816 N N . ASN A 1 113 ? 3.503 -4.329 -23.691 1.00 95.44 113 ASN A N 1
ATOM 817 C CA . ASN A 1 113 ? 2.503 -5.382 -23.494 1.00 95.44 113 ASN A CA 1
ATOM 818 C C . ASN A 1 113 ? 1.422 -5.001 -22.468 1.00 95.44 113 ASN A C 1
ATOM 820 O O . ASN A 1 113 ? 0.323 -5.550 -22.501 1.00 95.44 113 ASN A O 1
ATOM 824 N N . CYS A 1 114 ? 1.712 -4.044 -21.585 1.00 95.81 114 CYS A N 1
ATOM 825 C CA . CYS A 1 114 ? 0.750 -3.466 -20.647 1.00 95.81 114 CYS A CA 1
ATOM 826 C C . CYS A 1 114 ? 0.002 -2.244 -21.215 1.00 95.81 114 CYS A C 1
ATOM 828 O O . CYS A 1 114 ? -0.677 -1.546 -20.464 1.00 95.81 114 CYS A O 1
ATOM 830 N N . GLY A 1 115 ? 0.124 -1.957 -22.516 1.00 95.31 115 GLY A N 1
ATOM 831 C CA . GLY A 1 115 ? -0.603 -0.872 -23.180 1.00 95.31 115 GLY A CA 1
ATOM 832 C C . GLY A 1 115 ? 0.017 0.517 -23.017 1.00 95.31 115 GLY A C 1
ATOM 833 O O . GLY A 1 115 ? -0.672 1.514 -23.224 1.00 95.31 115 GLY A O 1
ATOM 834 N N . PHE A 1 116 ? 1.296 0.613 -22.645 1.00 97.88 116 PHE A N 1
ATOM 835 C CA . PHE A 1 116 ? 2.004 1.893 -22.633 1.00 97.88 116 PHE A CA 1
ATOM 836 C C . PHE A 1 116 ? 2.509 2.238 -24.036 1.00 97.88 116 PHE A C 1
ATOM 838 O O . PHE A 1 116 ? 3.108 1.406 -24.723 1.00 97.88 116 PHE A O 1
ATOM 845 N N . SER A 1 117 ? 2.351 3.500 -24.429 1.00 97.62 117 SER A N 1
ATOM 846 C CA . SER A 1 117 ? 3.187 4.099 -25.462 1.00 97.62 117 SER A CA 1
ATOM 847 C C . SER A 1 117 ? 4.601 4.291 -24.917 1.00 97.62 117 SER A C 1
ATOM 849 O O . SER A 1 117 ? 4.798 4.518 -23.721 1.00 97.62 117 SER A O 1
ATOM 851 N N . VAL A 1 118 ? 5.601 4.156 -25.787 1.00 97.88 118 VAL A N 1
ATOM 852 C CA . VAL A 1 118 ? 7.012 4.159 -25.397 1.00 97.88 118 VAL A CA 1
ATOM 853 C C . VAL A 1 118 ? 7.786 5.122 -26.281 1.00 97.88 118 VAL A C 1
ATOM 855 O O . VAL A 1 118 ? 7.795 4.982 -27.502 1.00 97.88 118 VAL A O 1
ATOM 858 N N . GLU A 1 119 ? 8.497 6.040 -25.643 1.00 97.44 119 GLU A N 1
ATOM 859 C CA . GLU A 1 119 ? 9.380 7.021 -26.261 1.00 97.44 119 GLU A CA 1
ATOM 860 C C . GLU A 1 119 ? 10.813 6.788 -25.768 1.00 97.44 119 GLU A C 1
ATOM 862 O O . GLU A 1 119 ? 11.051 6.671 -24.564 1.00 97.44 119 GLU A O 1
ATOM 867 N N . ARG A 1 120 ? 11.790 6.711 -26.678 1.00 96.81 120 ARG A N 1
ATOM 868 C CA . ARG A 1 120 ? 13.206 6.650 -26.288 1.00 96.81 120 ARG A CA 1
ATOM 869 C C . ARG A 1 120 ? 13.650 8.027 -25.797 1.00 96.81 120 ARG A C 1
ATOM 871 O O . ARG A 1 120 ? 13.388 9.025 -26.456 1.00 96.81 120 ARG A O 1
ATOM 878 N N . ILE A 1 121 ? 14.350 8.061 -24.672 1.00 96.75 121 ILE A N 1
ATOM 879 C CA . ILE A 1 121 ? 14.916 9.280 -24.085 1.00 96.75 121 ILE A CA 1
ATOM 880 C C . ILE A 1 121 ? 16.440 9.162 -23.978 1.00 96.75 121 ILE A C 1
ATOM 882 O O . ILE A 1 121 ? 17.017 8.126 -24.323 1.00 96.75 121 ILE A O 1
ATOM 886 N N . GLU A 1 122 ? 17.083 10.227 -23.496 1.00 94.50 122 GLU A N 1
ATOM 887 C CA . GLU A 1 122 ? 18.534 10.274 -23.314 1.00 94.50 122 GLU A CA 1
ATOM 888 C C . GLU A 1 122 ? 19.059 9.056 -22.531 1.00 94.50 122 GLU A C 1
ATOM 890 O O . GLU A 1 122 ? 18.562 8.771 -21.430 1.00 94.50 122 GLU A O 1
ATOM 895 N N . PRO A 1 123 ? 20.054 8.325 -23.073 1.00 92.44 123 PRO A N 1
ATOM 896 C CA . PRO A 1 123 ? 20.682 7.210 -22.381 1.00 92.44 123 PRO A CA 1
ATOM 897 C C . PRO A 1 123 ? 21.259 7.632 -21.029 1.00 92.44 123 PRO A C 1
ATOM 899 O O . PRO A 1 123 ? 21.771 8.737 -20.858 1.00 92.44 123 PRO A O 1
ATOM 902 N N . ARG A 1 124 ? 21.241 6.717 -20.058 1.00 90.38 124 ARG A N 1
ATOM 903 C CA . ARG A 1 124 ? 21.821 6.951 -18.727 1.00 90.38 124 ARG A CA 1
ATOM 904 C C . ARG A 1 124 ? 22.761 5.818 -18.374 1.00 90.38 124 ARG A C 1
ATOM 906 O O . ARG A 1 124 ? 22.386 4.654 -18.496 1.00 90.38 124 ARG A O 1
ATOM 913 N N . ALA A 1 125 ? 23.970 6.171 -17.935 1.00 85.88 125 ALA A N 1
ATOM 914 C CA . ALA A 1 125 ? 25.038 5.217 -17.626 1.00 85.88 125 ALA A CA 1
ATOM 915 C C . ALA A 1 125 ? 25.298 4.218 -18.777 1.00 85.88 125 ALA A C 1
ATOM 917 O O . ALA A 1 125 ? 25.429 3.019 -18.555 1.00 85.88 125 ALA A O 1
ATOM 918 N N . GLY A 1 126 ? 25.298 4.708 -20.023 1.00 89.00 126 GLY A N 1
ATOM 919 C CA . GLY A 1 126 ? 25.535 3.888 -21.218 1.00 89.00 126 GLY A CA 1
ATOM 920 C C . GLY A 1 126 ? 24.385 2.955 -21.617 1.00 89.00 126 GLY A C 1
ATOM 921 O O . GLY A 1 126 ? 24.510 2.245 -22.610 1.00 89.00 126 GLY A O 1
ATOM 922 N N . ARG A 1 127 ? 23.256 2.959 -20.895 1.00 92.12 127 ARG A N 1
ATOM 923 C CA . ARG A 1 127 ? 22.074 2.146 -21.218 1.00 92.12 127 ARG A CA 1
ATOM 924 C C . ARG A 1 127 ? 20.978 2.988 -21.858 1.00 92.12 127 ARG A C 1
ATOM 926 O O . ARG A 1 127 ? 20.729 4.119 -21.434 1.00 92.12 127 ARG A O 1
ATOM 933 N N . ALA A 1 128 ? 20.295 2.412 -22.847 1.00 94.38 128 ALA A N 1
ATOM 934 C CA . ALA A 1 128 ? 19.088 2.991 -23.420 1.00 94.38 128 ALA A CA 1
ATOM 935 C C . ALA A 1 128 ? 18.026 3.216 -22.336 1.00 94.38 128 ALA A C 1
ATOM 937 O O . ALA A 1 128 ? 17.834 2.366 -21.464 1.00 94.38 128 ALA A O 1
ATOM 938 N N . ARG A 1 129 ? 17.328 4.351 -22.405 1.00 97.00 129 ARG A N 1
ATOM 939 C CA . ARG A 1 129 ? 16.229 4.685 -21.500 1.00 97.00 129 ARG A CA 1
ATOM 940 C C . ARG A 1 129 ? 14.977 5.019 -22.287 1.00 97.00 129 ARG A C 1
ATOM 942 O O . ARG A 1 129 ? 15.046 5.551 -23.396 1.00 97.00 129 ARG A O 1
ATOM 949 N N . PHE A 1 130 ? 13.835 4.698 -21.697 1.00 97.56 130 PHE A N 1
ATOM 950 C CA . PHE A 1 130 ? 12.533 4.870 -22.316 1.00 97.56 130 PHE A CA 1
ATOM 951 C C . PHE A 1 130 ? 11.550 5.479 -21.327 1.00 97.56 130 PHE A C 1
ATOM 953 O O . PHE A 1 130 ? 11.433 5.012 -20.194 1.00 97.56 130 PHE A O 1
ATOM 960 N N . ARG A 1 131 ? 10.812 6.490 -21.780 1.00 97.00 131 ARG A N 1
ATOM 961 C CA . ARG A 1 131 ? 9.635 7.016 -21.098 1.00 97.00 131 ARG A CA 1
ATOM 962 C C . ARG A 1 131 ? 8.415 6.256 -21.599 1.00 97.00 131 ARG A C 1
ATOM 964 O O . ARG A 1 131 ? 8.166 6.194 -22.800 1.00 97.00 131 ARG A O 1
ATOM 971 N N . CYS A 1 132 ? 7.664 5.686 -20.673 1.00 98.00 132 CYS A N 1
ATOM 972 C CA . CYS A 1 132 ? 6.452 4.932 -20.946 1.00 98.00 132 CYS A CA 1
ATOM 973 C C . CYS A 1 132 ? 5.249 5.721 -20.429 1.00 98.00 132 CYS A C 1
ATOM 975 O O . CYS A 1 132 ? 5.297 6.250 -19.318 1.00 98.00 132 CYS A O 1
ATOM 977 N N . ALA A 1 133 ? 4.161 5.777 -21.197 1.00 96.62 133 ALA A N 1
ATOM 978 C CA . ALA A 1 133 ? 2.906 6.372 -20.749 1.00 96.62 133 ALA A CA 1
ATOM 979 C C . ALA A 1 133 ? 1.688 5.543 -21.166 1.00 96.62 133 ALA A C 1
ATOM 981 O O . ALA A 1 133 ? 1.572 5.139 -22.317 1.00 96.62 133 ALA A O 1
ATOM 982 N N . ARG A 1 134 ? 0.745 5.344 -20.248 1.00 95.12 134 ARG A N 1
ATOM 983 C CA . ARG A 1 134 ? -0.553 4.722 -20.514 1.00 95.12 134 ARG A CA 1
ATOM 984 C C . ARG A 1 134 ? -1.655 5.672 -20.080 1.00 95.12 134 ARG A C 1
ATOM 986 O O . ARG A 1 134 ? -1.690 6.077 -18.922 1.00 95.12 134 ARG A O 1
ATOM 993 N N . THR A 1 135 ? -2.550 6.020 -20.997 1.00 91.88 135 THR A N 1
ATOM 994 C CA . THR A 1 135 ? -3.786 6.728 -20.648 1.00 91.88 135 THR A CA 1
ATOM 995 C C . THR A 1 135 ? -4.714 5.765 -19.920 1.00 91.88 135 THR A C 1
ATOM 997 O O . THR A 1 135 ? -4.865 4.618 -20.341 1.00 91.88 135 THR A O 1
ATOM 1000 N N . ILE A 1 136 ? -5.311 6.229 -18.830 1.00 86.06 136 ILE A N 1
ATOM 1001 C CA . ILE A 1 136 ? -6.301 5.492 -18.052 1.00 86.06 136 ILE A CA 1
ATOM 1002 C C . ILE A 1 136 ? -7.597 6.298 -18.047 1.00 86.06 136 ILE A C 1
ATOM 1004 O O . ILE A 1 136 ? -7.586 7.524 -17.907 1.00 86.06 136 ILE A O 1
ATOM 1008 N N . GLU A 1 137 ? -8.711 5.615 -18.285 1.00 70.50 137 GLU A N 1
ATOM 1009 C CA . GLU A 1 137 ? -10.026 6.227 -18.152 1.00 70.50 137 GLU A CA 1
ATOM 1010 C C . GLU A 1 137 ? -10.342 6.339 -16.658 1.00 70.50 137 GLU A C 1
ATOM 1012 O O . GLU A 1 137 ? -10.185 5.348 -15.940 1.00 70.50 137 GLU A O 1
ATOM 1017 N N . PRO A 1 138 ? -10.757 7.517 -16.159 1.00 56.03 138 PRO A N 1
ATOM 1018 C CA . PRO A 1 138 ? -11.229 7.607 -14.789 1.00 56.03 138 PRO A CA 1
ATOM 1019 C C . PRO A 1 138 ? -12.431 6.665 -14.616 1.00 56.03 138 PRO A C 1
ATOM 1021 O O . PRO A 1 138 ? -13.247 6.556 -15.538 1.00 56.03 138 PRO A O 1
ATOM 1024 N N . PRO A 1 139 ? -12.570 5.990 -13.461 1.00 53.69 139 PRO A N 1
ATOM 1025 C CA . PRO A 1 139 ? -13.684 5.081 -13.236 1.00 53.69 139 PRO A CA 1
ATOM 1026 C C . PRO A 1 139 ? -15.022 5.804 -13.453 1.00 53.69 139 PRO A C 1
ATOM 1028 O O . PRO A 1 139 ? -15.225 6.940 -13.003 1.00 53.69 139 PRO A O 1
ATOM 1031 N N . ALA A 1 140 ? -15.928 5.150 -14.187 1.00 43.31 140 ALA A N 1
ATOM 1032 C CA . ALA A 1 140 ? -17.241 5.690 -14.517 1.00 43.31 140 ALA A CA 1
ATOM 1033 C C . ALA A 1 140 ? -18.003 6.047 -13.229 1.00 43.31 140 ALA A C 1
ATOM 1035 O O . ALA A 1 140 ? -18.226 5.189 -12.379 1.00 43.31 140 ALA A O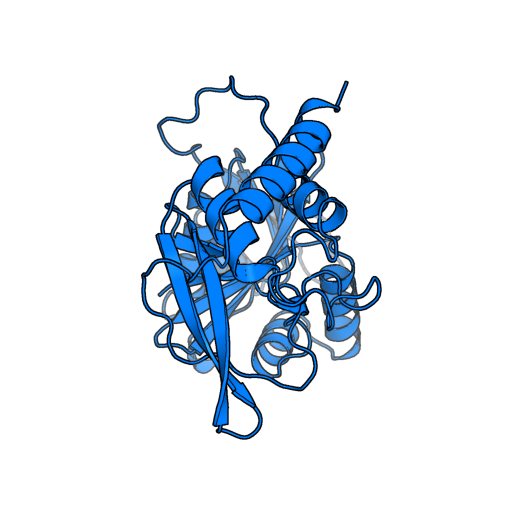 1
ATOM 1036 N N . GLY A 1 141 ? -18.382 7.322 -13.083 1.00 47.31 141 GLY A N 1
ATOM 1037 C CA . GLY A 1 141 ? -19.064 7.844 -11.890 1.00 47.31 141 GLY A CA 1
ATOM 1038 C C . GLY A 1 141 ? -18.257 8.841 -11.052 1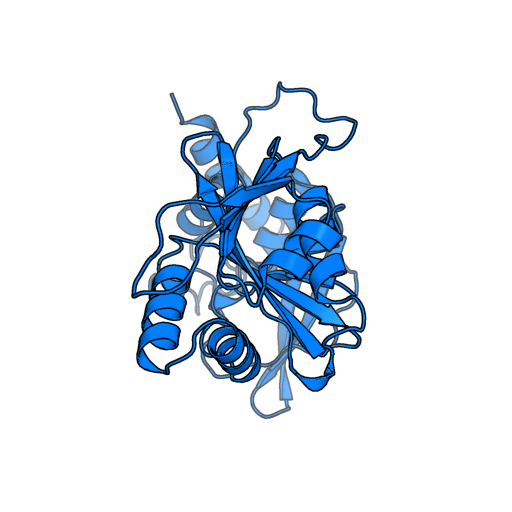.00 47.31 141 GLY A C 1
ATOM 1039 O O . GLY A 1 141 ? -18.807 9.402 -10.109 1.00 47.31 141 GLY A O 1
ATOM 1040 N N . SER A 1 142 ? -16.997 9.136 -11.398 1.00 47.44 142 SER A N 1
ATOM 1041 C CA . SER A 1 142 ? -16.256 10.249 -10.785 1.00 47.44 142 SER A CA 1
ATOM 1042 C C . SER A 1 142 ? -16.795 11.600 -11.281 1.00 47.44 142 SER A C 1
ATOM 1044 O O . SER A 1 142 ? -16.286 12.198 -12.229 1.00 47.44 142 SER A O 1
ATOM 1046 N N . THR A 1 143 ? -17.874 12.089 -10.668 1.00 41.38 143 THR A N 1
ATOM 1047 C CA . THR A 1 143 ? -18.260 13.498 -10.783 1.00 41.38 143 THR A CA 1
ATOM 1048 C C . THR A 1 143 ? -17.343 14.319 -9.886 1.00 41.38 143 THR A C 1
ATOM 1050 O O . THR A 1 143 ? -17.365 14.174 -8.664 1.00 41.38 143 THR A O 1
ATOM 1053 N N . ALA A 1 144 ? -16.536 15.191 -10.486 1.00 47.22 144 ALA A N 1
ATOM 1054 C CA . ALA A 1 144 ? -15.762 16.196 -9.774 1.00 47.22 144 ALA A CA 1
ATOM 1055 C C . ALA A 1 144 ? -16.706 17.194 -9.074 1.00 47.22 144 ALA A C 1
ATOM 1057 O O . ALA A 1 144 ? -17.095 18.176 -9.695 1.00 47.22 144 ALA A O 1
ATOM 1058 N N . ALA A 1 145 ? -17.119 16.910 -7.831 1.00 41.31 145 ALA A N 1
ATOM 1059 C CA . ALA A 1 145 ? -17.700 17.863 -6.869 1.00 41.31 145 ALA A CA 1
ATOM 1060 C C . ALA A 1 145 ? -18.032 17.198 -5.509 1.00 41.31 145 ALA A C 1
ATOM 1062 O O . ALA A 1 145 ? -19.144 17.285 -5.002 1.00 41.31 145 ALA A O 1
ATOM 1063 N N . VAL A 1 146 ? -17.056 16.543 -4.893 1.00 45.91 146 VAL A N 1
ATOM 1064 C CA . VAL A 1 146 ? -16.896 16.511 -3.427 1.00 45.91 146 VAL A CA 1
ATOM 1065 C C . VAL A 1 146 ? -15.464 16.990 -3.232 1.00 45.91 146 VAL A C 1
ATOM 1067 O O . VAL A 1 146 ? -14.647 16.634 -4.080 1.00 45.91 146 VAL A O 1
ATOM 1070 N N . SER A 1 147 ? -15.160 17.846 -2.245 1.00 48.16 147 SER A N 1
ATOM 1071 C CA . SER A 1 147 ? -13.791 18.364 -2.040 1.00 48.16 147 SER A CA 1
ATOM 1072 C C . SER A 1 147 ? -12.791 17.213 -2.183 1.00 48.16 147 SER A C 1
ATOM 1074 O O . SER A 1 147 ? -12.802 16.281 -1.378 1.00 48.16 147 SER A O 1
ATOM 1076 N N . ALA A 1 148 ? -12.066 17.190 -3.303 1.00 62.97 148 ALA A N 1
ATOM 1077 C CA . ALA A 1 148 ? -11.407 15.985 -3.777 1.00 62.97 148 ALA A CA 1
ATOM 1078 C C . ALA A 1 148 ? -10.069 15.874 -3.058 1.00 62.97 148 ALA A C 1
ATOM 1080 O O . ALA A 1 148 ? -9.056 16.349 -3.562 1.00 62.97 148 ALA A O 1
ATOM 1081 N N . PHE A 1 149 ? -10.083 15.282 -1.869 1.00 64.81 149 PHE A N 1
ATOM 1082 C CA . PHE A 1 149 ? -8.856 14.902 -1.192 1.00 64.81 149 PHE A CA 1
ATOM 1083 C C . PHE A 1 149 ? -8.246 13.673 -1.874 1.00 64.81 149 PHE A C 1
ATOM 1085 O O . PHE A 1 149 ? -8.928 12.765 -2.355 1.00 64.81 149 PHE A O 1
ATOM 1092 N N . THR A 1 150 ? -6.926 13.659 -1.942 1.00 75.62 150 THR A N 1
ATOM 1093 C CA . THR A 1 150 ? -6.128 12.507 -2.344 1.00 75.62 150 THR A CA 1
ATOM 1094 C C . THR A 1 150 ? -6.071 11.483 -1.212 1.00 75.62 150 THR A C 1
ATOM 1096 O O . THR A 1 150 ? -6.293 11.807 -0.046 1.00 75.62 150 THR A O 1
ATOM 1099 N N . LEU A 1 151 ? -5.726 10.235 -1.542 1.00 79.12 151 LEU A N 1
ATOM 1100 C CA . LEU A 1 151 ? -5.526 9.198 -0.530 1.00 79.12 151 LEU A CA 1
ATOM 1101 C C . LEU A 1 151 ? -4.434 9.601 0.479 1.00 79.12 151 LEU A C 1
ATOM 1103 O O . LEU A 1 151 ? -4.646 9.461 1.673 1.00 79.12 151 LEU A O 1
ATOM 1107 N N . GLY A 1 152 ? -3.335 10.213 0.022 1.00 77.19 152 GLY A N 1
ATOM 1108 C CA . GLY A 1 152 ? -2.282 10.715 0.913 1.00 77.19 152 GLY A CA 1
ATOM 1109 C C . GLY A 1 152 ? -2.732 11.861 1.832 1.00 77.19 152 GLY A C 1
ATOM 1110 O O . GLY A 1 152 ? -2.287 11.946 2.973 1.00 77.19 152 GLY A O 1
ATOM 1111 N N . GLU A 1 153 ? -3.639 12.734 1.380 1.00 81.00 153 GLU A N 1
ATOM 1112 C CA . GLU A 1 153 ? -4.233 13.764 2.248 1.00 81.00 153 GLU A CA 1
ATOM 1113 C C . GLU A 1 153 ? -5.154 13.155 3.304 1.00 81.00 153 GLU A C 1
ATOM 1115 O O . GLU A 1 153 ? -5.102 13.579 4.457 1.00 81.00 153 GLU A O 1
ATOM 1120 N N . LEU A 1 154 ? -5.958 12.153 2.929 1.00 87.81 154 LEU A N 1
ATOM 1121 C CA . LEU A 1 154 ? -6.779 11.401 3.876 1.00 87.81 154 LEU A CA 1
ATOM 1122 C C . LEU A 1 154 ? -5.915 10.686 4.918 1.00 87.81 154 LEU A C 1
ATOM 1124 O O . LEU A 1 154 ? -6.197 10.781 6.106 1.00 87.81 154 LEU A O 1
ATOM 1128 N N . GLU A 1 155 ? -4.863 10.005 4.477 1.00 88.62 155 GLU A N 1
ATOM 1129 C CA . GLU A 1 155 ? -3.925 9.283 5.338 1.00 88.62 155 GLU A CA 1
ATOM 1130 C C . GLU A 1 155 ? -3.284 10.208 6.362 1.00 88.62 155 GLU A C 1
ATOM 1132 O O . GLU A 1 155 ? -3.431 9.985 7.561 1.00 88.62 155 GLU A O 1
ATOM 1137 N N . ARG A 1 156 ? -2.671 11.303 5.901 1.00 88.75 156 ARG A N 1
ATOM 1138 C CA . ARG A 1 156 ? -2.074 12.299 6.793 1.00 88.75 156 ARG A CA 1
ATOM 1139 C C . ARG A 1 156 ? -3.109 12.874 7.758 1.00 88.75 156 ARG A C 1
ATOM 1141 O O . ARG A 1 156 ? -2.832 13.009 8.945 1.00 88.75 156 ARG A O 1
ATOM 1148 N N . ALA A 1 157 ? -4.311 13.187 7.272 1.00 91.94 157 ALA A N 1
ATOM 1149 C CA . ALA A 1 157 ? -5.373 13.698 8.128 1.00 91.94 157 ALA A CA 1
ATOM 1150 C C . ALA A 1 157 ? -5.782 12.688 9.211 1.00 91.94 157 ALA A C 1
ATOM 1152 O O . ALA A 1 157 ? -6.049 13.107 10.336 1.00 91.94 157 ALA A O 1
ATOM 1153 N N . ILE A 1 158 ? -5.832 11.389 8.896 1.00 95.69 158 ILE A N 1
ATOM 1154 C CA . ILE A 1 158 ? -6.113 10.309 9.853 1.00 95.69 158 ILE A CA 1
ATOM 1155 C C . ILE A 1 158 ? -4.984 10.194 10.879 1.00 95.69 158 ILE A C 1
ATOM 1157 O O . ILE A 1 158 ? -5.260 10.265 12.075 1.00 95.69 158 ILE A O 1
ATOM 1161 N N . GLU A 1 159 ? -3.733 10.089 10.429 1.00 94.75 159 GLU A N 1
ATOM 1162 C CA . GLU A 1 159 ? -2.563 9.941 11.304 1.00 94.75 159 GLU A CA 1
ATOM 1163 C C . GLU A 1 159 ? -2.436 11.108 12.291 1.00 94.75 159 GLU A C 1
ATOM 1165 O O . GLU A 1 159 ? -2.267 10.903 13.492 1.00 94.75 159 GLU A O 1
ATOM 1170 N N . GLU A 1 160 ? -2.612 12.341 11.811 1.00 95.75 160 GLU A N 1
ATOM 1171 C CA . GLU A 1 160 ? -2.588 13.552 12.639 1.00 95.75 160 GLU A CA 1
ATOM 1172 C C . GLU A 1 160 ? -3.809 13.688 13.563 1.00 95.75 160 GLU A C 1
ATOM 1174 O O . GLU A 1 160 ? -3.839 14.580 14.417 1.00 95.75 160 GLU A O 1
ATOM 1179 N N . SER A 1 161 ? -4.848 12.874 13.366 1.00 97.50 161 SER A N 1
ATOM 1180 C CA . SER A 1 161 ? -6.074 12.881 14.173 1.00 97.50 161 SER A CA 1
ATOM 1181 C C . SER A 1 161 ? -6.086 11.820 15.272 1.00 97.50 161 SER A C 1
ATOM 1183 O O . SER A 1 161 ? -6.918 11.917 16.186 1.00 97.50 161 SER A O 1
ATOM 1185 N N . TRP A 1 162 ? -5.187 10.835 15.203 1.00 98.06 162 TRP A N 1
ATOM 1186 C CA . TRP A 1 162 ? -5.055 9.809 16.228 1.00 98.06 162 TRP A CA 1
ATOM 1187 C C . TRP A 1 162 ? -4.588 10.387 17.562 1.00 98.06 162 TRP A C 1
ATOM 1189 O O . TRP A 1 162 ? -3.791 11.318 17.647 1.00 98.06 162 TRP A O 1
ATOM 1199 N N . GLY A 1 163 ? -5.099 9.785 18.625 1.00 97.44 163 GLY A N 1
ATOM 1200 C CA . GLY A 1 163 ? -4.812 10.124 20.009 1.00 97.44 163 GLY A CA 1
ATOM 1201 C C . GLY A 1 163 ? -5.230 8.984 20.930 1.00 97.44 163 GLY A C 1
ATOM 1202 O O . GLY A 1 163 ? -5.996 8.105 20.526 1.00 97.44 163 GLY A O 1
ATOM 1203 N N . ALA A 1 164 ? -4.794 9.017 22.188 1.00 97.06 164 ALA A N 1
ATOM 1204 C CA . ALA A 1 164 ? -5.227 8.042 23.194 1.00 97.06 164 ALA A CA 1
ATOM 1205 C C . ALA A 1 164 ? -6.763 7.981 23.338 1.00 97.06 164 ALA A C 1
ATOM 1207 O O . ALA A 1 164 ? -7.322 6.936 23.644 1.00 97.06 164 ALA A O 1
ATOM 1208 N N . ASP A 1 165 ? -7.460 9.085 23.066 1.00 96.38 165 ASP A N 1
ATOM 1209 C CA . ASP A 1 165 ? -8.920 9.206 23.132 1.00 96.38 165 ASP A CA 1
ATOM 1210 C C . ASP A 1 165 ? -9.676 8.635 21.922 1.00 96.38 165 ASP A C 1
ATOM 1212 O O . ASP A 1 165 ? -10.894 8.486 21.977 1.00 96.38 165 ASP A O 1
ATOM 1216 N N . THR A 1 166 ? -8.966 8.291 20.850 1.00 96.12 166 THR A N 1
ATOM 1217 C CA . THR A 1 166 ? -9.514 7.580 19.681 1.00 96.12 166 THR A CA 1
ATOM 1218 C C . THR A 1 166 ? -9.082 6.114 19.645 1.00 96.12 166 THR A C 1
ATOM 1220 O O . THR A 1 166 ? -9.694 5.324 18.936 1.00 96.12 166 THR A O 1
ATOM 1223 N N . SER A 1 167 ? -8.087 5.742 20.456 1.00 96.19 167 SER A N 1
ATOM 1224 C CA . SER A 1 167 ? -7.579 4.377 20.570 1.00 96.19 167 SER A CA 1
ATOM 1225 C C . SER A 1 167 ? -8.495 3.484 21.412 1.00 96.19 167 SER A C 1
ATOM 1227 O O . SER A 1 167 ? -8.989 3.892 22.466 1.00 96.19 167 SER A O 1
ATOM 1229 N N . ASP A 1 168 ? -8.662 2.232 20.986 1.00 93.62 168 ASP A N 1
ATOM 1230 C CA . ASP A 1 168 ? -9.282 1.177 21.789 1.00 93.62 168 ASP A CA 1
ATOM 1231 C C . ASP A 1 168 ? -8.390 0.663 22.927 1.00 93.62 168 ASP A C 1
ATOM 1233 O O . ASP A 1 168 ? -8.899 0.056 23.870 1.00 93.62 168 ASP A O 1
ATOM 1237 N N . ASP A 1 169 ? -7.097 0.997 22.900 1.00 92.62 169 ASP A N 1
ATOM 1238 C CA . ASP A 1 169 ? -6.135 0.715 23.965 1.00 92.62 169 ASP A CA 1
ATOM 1239 C C . ASP A 1 169 ? -5.373 1.996 24.369 1.00 92.62 169 ASP A C 1
ATOM 1241 O O . ASP A 1 169 ? -4.195 2.172 24.035 1.00 92.62 169 ASP A O 1
ATOM 1245 N N . PRO A 1 170 ? -6.034 2.938 25.078 1.00 93.38 170 PRO A N 1
ATOM 1246 C CA . PRO A 1 170 ? -5.432 4.223 25.438 1.00 93.38 170 PRO A CA 1
ATOM 1247 C C . PRO A 1 170 ? -4.175 4.106 26.308 1.00 93.38 170 PRO A C 1
ATOM 1249 O O . PRO A 1 170 ? -3.386 5.046 26.351 1.00 93.38 170 PRO A O 1
ATOM 1252 N N . GLY A 1 171 ? -4.013 2.991 27.034 1.00 94.94 171 GLY A N 1
ATOM 1253 C CA . GLY A 1 171 ? -2.871 2.753 27.919 1.00 94.94 171 GLY A CA 1
ATOM 1254 C C . GLY A 1 171 ? -1.591 2.391 27.166 1.00 94.94 171 GLY A C 1
ATOM 1255 O O . GLY A 1 171 ? -0.507 2.758 27.610 1.00 94.94 171 GLY A O 1
ATOM 1256 N N . GLU A 1 172 ? -1.724 1.729 26.016 1.00 93.69 172 GLU A N 1
ATOM 1257 C CA . GLU A 1 172 ? -0.603 1.359 25.141 1.00 93.69 172 GLU A CA 1
ATOM 1258 C C . GLU A 1 172 ? -0.360 2.386 24.016 1.00 93.69 172 GLU A C 1
ATOM 1260 O O . GLU A 1 172 ? 0.649 2.324 23.305 1.00 93.69 172 GLU A O 1
ATOM 1265 N N . TRP A 1 173 ? -1.268 3.351 23.830 1.00 96.81 173 TRP A N 1
ATOM 1266 C CA . TRP A 1 173 ? -1.089 4.434 22.865 1.00 96.81 173 TRP A CA 1
ATOM 1267 C C . TRP A 1 173 ? 0.039 5.389 23.281 1.00 96.81 173 TRP A C 1
ATOM 1269 O O . TRP A 1 173 ? 0.160 5.789 24.439 1.00 96.81 173 TRP A O 1
ATOM 1279 N N . SER A 1 174 ? 0.855 5.818 22.317 1.00 96.19 174 SER A N 1
ATOM 1280 C CA . SER A 1 174 ? 1.883 6.842 22.538 1.00 96.19 174 SER A CA 1
ATOM 1281 C C . SER A 1 174 ? 2.176 7.631 21.265 1.00 96.19 174 SER A C 1
ATOM 1283 O O . SER A 1 174 ? 1.932 7.145 20.165 1.00 96.19 174 SER A O 1
ATOM 1285 N N . GLU A 1 175 ? 2.804 8.803 21.390 1.00 93.38 175 GLU A N 1
ATOM 1286 C CA . GLU A 1 175 ? 3.295 9.568 20.228 1.00 93.38 175 GLU A CA 1
ATOM 1287 C C . GLU A 1 175 ? 4.319 8.783 19.396 1.00 93.38 175 GLU A C 1
ATOM 1289 O O . GLU A 1 175 ? 4.450 8.988 18.192 1.00 93.38 175 GLU A O 1
ATOM 1294 N N . VAL A 1 176 ? 5.038 7.852 20.030 1.00 93.31 176 VAL A N 1
ATOM 1295 C CA . VAL A 1 176 ? 5.987 6.974 19.342 1.00 93.31 176 VAL A CA 1
ATOM 1296 C C . VAL A 1 176 ? 5.252 5.893 18.552 1.00 93.31 176 VAL A C 1
ATOM 1298 O O . VAL A 1 176 ? 5.759 5.484 17.509 1.00 93.31 176 VAL A O 1
ATOM 1301 N N . ASN A 1 177 ? 4.081 5.430 19.005 1.00 95.38 177 ASN A N 1
ATOM 1302 C CA . ASN A 1 177 ? 3.231 4.445 18.329 1.00 95.38 177 ASN A CA 1
ATOM 1303 C C . A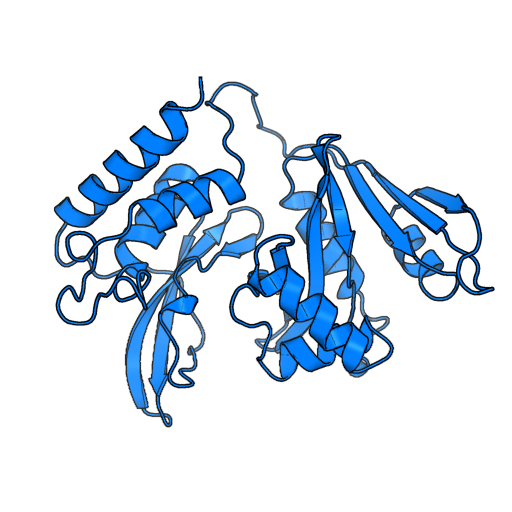SN A 1 177 ? 1.769 4.926 18.205 1.00 95.38 177 ASN A C 1
ATOM 1305 O O . ASN A 1 177 ? 0.881 4.380 18.866 1.00 95.38 177 ASN A O 1
ATOM 1309 N N . PRO A 1 178 ? 1.498 5.938 17.359 1.00 96.75 178 PRO A N 1
ATOM 1310 C CA . PRO A 1 178 ? 0.191 6.589 17.319 1.00 96.75 178 PRO A CA 1
ATOM 1311 C C . PRO A 1 178 ? -0.906 5.709 16.704 1.00 96.75 178 PRO A C 1
ATOM 1313 O O . PRO A 1 178 ? -2.084 5.949 16.957 1.00 96.75 178 PRO A O 1
ATOM 1316 N N . ALA A 1 179 ? -0.531 4.676 15.942 1.00 96.44 179 ALA A N 1
ATOM 1317 C CA . ALA A 1 179 ? -1.452 3.716 15.337 1.00 96.44 179 ALA A CA 1
ATOM 1318 C C . ALA A 1 179 ? -2.007 2.682 16.339 1.00 96.44 179 ALA A C 1
ATOM 1320 O O . ALA A 1 179 ? -2.981 1.995 16.026 1.00 96.44 179 ALA A O 1
ATOM 1321 N N . ARG A 1 180 ? -1.408 2.549 17.535 1.00 96.62 180 ARG A N 1
ATOM 1322 C CA . ARG A 1 180 ? -1.796 1.535 18.527 1.00 96.62 180 ARG A CA 1
ATOM 1323 C C . ARG A 1 180 ? -3.263 1.675 18.922 1.00 96.62 180 ARG A C 1
ATOM 1325 O O . ARG A 1 180 ? -3.680 2.713 19.438 1.00 96.62 180 ARG A O 1
ATOM 1332 N N . GLY A 1 181 ? -4.030 0.613 18.680 1.00 95.50 181 GLY A N 1
ATOM 1333 C CA . GLY A 1 181 ? -5.452 0.536 19.015 1.00 95.50 181 GLY A CA 1
ATOM 1334 C C . GLY A 1 181 ? -6.358 1.381 18.114 1.00 95.50 181 GLY A C 1
ATOM 1335 O O . GLY A 1 181 ? -7.509 1.608 18.464 1.00 95.50 181 GLY A O 1
ATOM 1336 N N . GLN A 1 182 ? -5.874 1.855 16.962 1.00 97.31 182 GLN A N 1
ATOM 1337 C CA . GLN A 1 182 ? -6.653 2.708 16.050 1.00 97.31 182 GLN A CA 1
ATOM 1338 C C . GLN A 1 182 ? -7.364 1.934 14.926 1.00 97.31 182 GLN A C 1
ATOM 1340 O O . GLN A 1 182 ? -8.115 2.530 14.149 1.00 97.31 182 GLN A O 1
ATOM 1345 N N . CYS A 1 183 ? -7.119 0.625 14.785 1.00 97.00 183 CYS A N 1
ATOM 1346 C CA . CYS A 1 183 ? -7.540 -0.155 13.612 1.00 97.00 183 CYS A CA 1
ATOM 1347 C C . CYS A 1 183 ? -9.062 -0.163 13.406 1.00 97.00 183 CYS A C 1
ATOM 1349 O O . CYS A 1 183 ? -9.546 0.102 12.304 1.00 97.00 183 CYS A O 1
ATOM 1351 N N . ALA A 1 184 ? -9.834 -0.380 14.472 1.00 96.62 184 ALA A N 1
ATOM 1352 C CA . ALA A 1 184 ? -11.286 -0.455 14.399 1.00 96.62 184 ALA A CA 1
ATOM 1353 C C . ALA A 1 184 ? -11.902 0.881 13.951 1.00 96.62 184 ALA A C 1
ATOM 1355 O O . ALA A 1 184 ? -12.583 0.929 12.924 1.00 96.62 184 ALA A O 1
ATOM 1356 N N . VAL A 1 185 ? -11.594 1.977 14.652 1.00 96.88 185 VAL A N 1
ATOM 1357 C CA . VAL A 1 185 ? -12.118 3.316 14.332 1.00 96.88 185 VAL A CA 1
ATOM 1358 C C . VAL A 1 185 ? -11.675 3.807 12.952 1.00 96.88 185 VAL A C 1
ATOM 1360 O O . VAL A 1 185 ? -12.470 4.397 12.218 1.00 96.88 185 VAL A O 1
ATOM 1363 N N . THR A 1 186 ? -10.434 3.507 12.561 1.00 97.06 186 THR A N 1
ATOM 1364 C CA . THR A 1 186 ? -9.892 3.898 11.255 1.00 97.06 186 THR A CA 1
ATOM 1365 C C . THR A 1 186 ? -10.578 3.126 10.133 1.00 97.06 186 THR A C 1
ATOM 1367 O O . THR A 1 186 ? -10.983 3.731 9.141 1.00 97.06 186 THR A O 1
ATOM 1370 N N . SER A 1 187 ? -10.782 1.815 10.301 1.00 96.88 187 SER A N 1
ATOM 1371 C CA . SER A 1 187 ? -11.415 0.983 9.272 1.00 96.88 187 SER A CA 1
ATOM 1372 C C . SER A 1 187 ? -12.864 1.390 8.981 1.00 96.88 187 SER A C 1
ATOM 1374 O O . SER A 1 187 ? -13.296 1.396 7.825 1.00 96.88 187 SER A O 1
ATOM 1376 N N . VAL A 1 188 ? -13.605 1.806 10.014 1.00 95.00 188 VAL A N 1
ATOM 1377 C CA . VAL A 1 188 ? -14.968 2.333 9.872 1.00 95.00 188 VAL A CA 1
ATOM 1378 C C . VAL A 1 188 ? -14.954 3.657 9.115 1.00 95.00 188 VAL A C 1
ATOM 1380 O O . VAL A 1 188 ? -15.680 3.797 8.134 1.00 95.00 188 VAL A O 1
ATOM 1383 N N . LEU A 1 189 ? -14.088 4.597 9.506 1.00 92.69 189 LEU A N 1
ATOM 1384 C CA . LEU A 1 189 ? -13.986 5.898 8.842 1.00 92.69 189 LEU A CA 1
ATOM 1385 C C . LEU A 1 189 ? -13.606 5.771 7.360 1.00 92.69 189 LEU A C 1
ATOM 1387 O O . LEU A 1 189 ? -14.205 6.424 6.507 1.00 92.69 189 LEU A O 1
ATOM 1391 N N . VAL A 1 190 ? -12.619 4.931 7.042 1.00 92.00 190 VAL A N 1
ATOM 1392 C CA . VAL A 1 190 ? -12.183 4.703 5.658 1.00 92.00 190 VAL A CA 1
ATOM 1393 C C . VAL A 1 190 ? -13.325 4.138 4.821 1.00 92.00 190 VAL A C 1
ATOM 1395 O O . VAL A 1 190 ? -13.558 4.628 3.716 1.00 92.00 190 VAL A O 1
ATOM 1398 N N . ARG A 1 191 ? -14.080 3.164 5.346 1.00 90.88 191 ARG A N 1
ATOM 1399 C CA . ARG A 1 191 ? -15.265 2.641 4.657 1.00 90.88 191 ARG A CA 1
ATOM 1400 C C . ARG A 1 191 ? -16.326 3.722 4.456 1.00 90.88 191 ARG A C 1
ATOM 1402 O O . ARG A 1 191 ? -16.891 3.807 3.371 1.00 90.88 191 ARG A O 1
ATOM 1409 N N . ASP A 1 192 ? -16.591 4.548 5.464 1.00 85.38 192 ASP A N 1
ATOM 1410 C CA . ASP A 1 192 ? -17.599 5.611 5.371 1.00 85.38 192 ASP A CA 1
ATOM 1411 C C . ASP A 1 192 ? -17.238 6.664 4.308 1.00 85.38 192 ASP A C 1
ATOM 1413 O O . ASP A 1 192 ? -18.126 7.240 3.679 1.00 85.38 192 ASP A O 1
ATOM 1417 N N . LEU A 1 193 ? -15.942 6.914 4.087 1.00 83.81 193 LEU A N 1
ATOM 1418 C CA . LEU A 1 193 ? -15.456 7.897 3.114 1.00 83.81 193 LEU A CA 1
ATOM 1419 C C . LEU A 1 193 ? -15.252 7.324 1.705 1.00 83.81 193 LEU A C 1
ATOM 1421 O O . LEU A 1 193 ? -15.527 8.015 0.725 1.00 83.81 193 LEU A O 1
ATOM 1425 N N . LEU A 1 194 ? -14.735 6.098 1.591 1.00 84.12 194 LEU A N 1
ATOM 1426 C CA . LEU A 1 194 ? -14.271 5.510 0.326 1.00 84.12 194 LEU A CA 1
ATOM 1427 C C . LEU A 1 194 ? -15.074 4.274 -0.117 1.00 84.12 194 LEU A C 1
ATOM 1429 O O . LEU A 1 194 ? -14.868 3.768 -1.223 1.00 84.12 194 LEU A O 1
ATOM 1433 N N . GLY A 1 195 ? -15.988 3.780 0.719 1.00 82.75 195 GLY A N 1
ATOM 1434 C CA . GLY A 1 195 ? -16.704 2.524 0.510 1.00 82.75 195 GLY A CA 1
ATOM 1435 C C . GLY A 1 195 ? -15.817 1.289 0.704 1.00 82.75 195 GLY A C 1
ATOM 1436 O O . GLY A 1 195 ? -14.777 1.333 1.359 1.00 82.75 195 GLY A O 1
ATOM 1437 N N . GLY A 1 196 ? -16.231 0.169 0.107 1.00 90.19 196 GLY A N 1
ATOM 1438 C CA . GLY A 1 196 ? -15.528 -1.113 0.216 1.00 90.19 196 GLY A CA 1
ATOM 1439 C C . GLY A 1 196 ? -15.949 -1.942 1.430 1.00 90.19 196 GLY A C 1
ATOM 1440 O O . GLY A 1 196 ? -16.969 -1.673 2.065 1.00 90.19 196 GLY A O 1
ATOM 1441 N N . GLU A 1 197 ? -15.167 -2.975 1.727 1.00 94.94 197 GLU A N 1
ATOM 1442 C CA . GLU A 1 197 ? -15.382 -3.891 2.851 1.00 94.94 197 GLU A CA 1
ATOM 1443 C C . GLU A 1 197 ? -14.310 -3.710 3.933 1.00 94.94 197 GLU A C 1
ATOM 1445 O O . GLU A 1 197 ? -13.206 -3.228 3.661 1.00 94.94 197 GLU A O 1
ATOM 1450 N N . ILE A 1 198 ? -14.642 -4.090 5.168 1.00 97.44 198 ILE A N 1
ATOM 1451 C CA . ILE A 1 198 ? -13.674 -4.207 6.260 1.00 97.44 198 ILE A CA 1
ATOM 1452 C C . ILE A 1 198 ? -13.233 -5.668 6.337 1.00 97.44 198 ILE A C 1
ATOM 1454 O O . ILE A 1 198 ? -14.058 -6.581 6.333 1.00 97.44 198 ILE A O 1
ATOM 1458 N N . LEU A 1 199 ? -11.924 -5.869 6.385 1.00 97.81 199 LEU A N 1
ATOM 1459 C CA . LEU A 1 199 ? -11.257 -7.145 6.575 1.00 97.81 199 LEU A CA 1
ATOM 1460 C C . LEU A 1 199 ? -10.765 -7.243 8.011 1.00 97.81 199 LEU A C 1
ATOM 1462 O O . LEU A 1 199 ? -10.300 -6.251 8.572 1.00 97.81 199 LEU A O 1
ATOM 1466 N N . ILE A 1 200 ? -10.853 -8.439 8.590 1.00 97.75 200 ILE A N 1
ATOM 1467 C CA . ILE A 1 200 ? -10.406 -8.712 9.949 1.00 97.75 200 ILE A CA 1
ATOM 1468 C C . ILE A 1 200 ? -9.568 -9.980 9.978 1.00 97.75 200 ILE A C 1
ATOM 1470 O O . ILE A 1 200 ? -10.001 -11.018 9.486 1.00 97.75 200 ILE A O 1
ATOM 1474 N N . ALA A 1 201 ? -8.406 -9.908 10.620 1.00 96.88 201 ALA A N 1
ATOM 1475 C CA . ALA A 1 201 ? -7.563 -11.064 10.905 1.00 96.88 201 ALA A CA 1
ATOM 1476 C C . ALA A 1 201 ? -7.211 -11.135 12.391 1.00 96.88 201 ALA A C 1
ATOM 1478 O O . ALA A 1 201 ? -7.228 -10.127 13.105 1.00 96.88 201 ALA A O 1
ATOM 1479 N N . GLY A 1 202 ? -6.889 -12.338 12.862 1.00 96.69 202 GLY A N 1
ATOM 1480 C CA . GLY A 1 202 ? -6.163 -12.486 14.116 1.00 96.69 202 GLY A CA 1
ATOM 1481 C C . GLY A 1 202 ? -4.701 -12.088 13.930 1.00 96.69 202 GLY A C 1
ATOM 1482 O O . GLY A 1 202 ? -4.122 -12.270 12.859 1.00 96.69 202 GLY A O 1
ATOM 1483 N N . VAL A 1 203 ? -4.133 -11.500 14.975 1.00 96.06 203 VAL A N 1
ATOM 1484 C CA . VAL A 1 203 ? -2.727 -11.110 15.050 1.00 96.06 203 VAL A CA 1
ATOM 1485 C C . VAL A 1 203 ? -2.002 -12.142 15.894 1.00 96.06 203 VAL A C 1
ATOM 1487 O O . VAL A 1 203 ? -2.408 -12.402 17.031 1.00 96.06 203 VAL A O 1
ATOM 1490 N N . LEU A 1 204 ? -0.944 -12.721 15.344 1.00 94.81 204 LEU A N 1
ATOM 1491 C CA . LEU A 1 204 ? -0.116 -13.724 15.991 1.00 94.81 204 LEU A CA 1
ATOM 1492 C C . LEU A 1 204 ? 1.179 -13.095 16.500 1.00 94.81 204 LEU A C 1
ATOM 1494 O O . LEU A 1 204 ? 1.833 -12.347 15.776 1.00 94.81 204 LEU A O 1
ATOM 1498 N N . ARG A 1 205 ? 1.589 -13.455 17.715 1.00 92.88 205 ARG A N 1
ATOM 1499 C CA . ARG A 1 205 ? 2.941 -13.225 18.235 1.00 92.88 205 ARG A CA 1
ATOM 1500 C C . ARG A 1 205 ? 3.471 -14.555 18.747 1.00 92.88 205 ARG A C 1
ATOM 1502 O O . ARG A 1 205 ? 2.794 -15.221 19.522 1.00 92.88 205 ARG A O 1
ATOM 1509 N N . ASP A 1 206 ? 4.633 -14.970 18.248 1.00 91.50 206 ASP A N 1
ATOM 1510 C CA . ASP A 1 206 ? 5.224 -16.282 18.548 1.00 91.50 206 ASP A CA 1
ATOM 1511 C C . ASP A 1 206 ? 4.260 -17.466 18.293 1.00 91.50 206 ASP A C 1
ATOM 1513 O O . ASP A 1 206 ? 4.282 -18.481 18.986 1.00 91.50 206 ASP A O 1
ATOM 1517 N N . GLY A 1 207 ? 3.396 -17.333 17.277 1.00 89.94 207 GLY A N 1
ATOM 1518 C CA . GLY A 1 207 ? 2.397 -18.338 16.893 1.00 89.94 207 GLY A CA 1
ATOM 1519 C C . GLY A 1 207 ? 1.105 -18.329 17.720 1.00 89.94 207 GLY A C 1
ATOM 1520 O O . GLY A 1 207 ? 0.180 -19.072 17.394 1.00 89.94 207 GLY A O 1
ATOM 1521 N N . GLU A 1 208 ? 0.998 -17.486 18.748 1.00 92.19 208 GLU A N 1
ATOM 1522 C CA . GLU A 1 208 ? -0.205 -17.350 19.572 1.00 92.19 208 GLU A CA 1
ATOM 1523 C C . GLU A 1 208 ? -1.017 -16.117 19.173 1.00 92.19 208 GLU A C 1
ATOM 1525 O O . GLU A 1 208 ? -0.470 -15.034 18.961 1.00 92.19 208 GLU A O 1
ATOM 1530 N N . ARG A 1 209 ? -2.345 -16.260 19.090 1.00 93.88 209 ARG A N 1
ATOM 1531 C CA . ARG A 1 209 ? -3.238 -15.140 18.773 1.00 93.88 209 ARG A CA 1
ATOM 1532 C C . ARG A 1 209 ? -3.343 -14.193 19.967 1.00 93.88 209 ARG A C 1
ATOM 1534 O O . ARG A 1 209 ? -3.899 -14.567 20.998 1.00 93.88 209 ARG A O 1
ATOM 1541 N N . VAL A 1 210 ? -2.872 -12.960 19.795 1.00 93.56 210 VAL A N 1
ATOM 1542 C CA . VAL A 1 210 ? -2.816 -11.936 20.853 1.00 93.56 210 VAL A CA 1
ATOM 1543 C C . VAL A 1 210 ? -3.865 -10.837 20.694 1.00 93.56 210 VAL A C 1
ATOM 1545 O O . VAL A 1 210 ? -4.356 -10.315 21.691 1.00 93.56 210 VAL A O 1
ATOM 1548 N N . GLU A 1 211 ? -4.257 -10.499 19.465 1.00 93.38 211 GLU A N 1
ATOM 1549 C CA . GLU A 1 211 ? -5.258 -9.459 19.199 1.00 93.38 211 GLU A CA 1
ATOM 1550 C C . GLU A 1 211 ? -5.991 -9.694 17.864 1.00 93.38 211 GLU A C 1
ATOM 1552 O O . GLU A 1 211 ? -5.753 -10.683 17.165 1.00 93.38 211 GLU A O 1
ATOM 1557 N N . ARG A 1 212 ? -6.942 -8.815 17.527 1.00 94.62 212 ARG A N 1
ATOM 1558 C CA . ARG A 1 212 ? -7.599 -8.765 16.211 1.00 94.62 212 ARG A CA 1
ATOM 1559 C C . ARG A 1 212 ? -7.241 -7.457 15.527 1.00 94.62 212 ARG A C 1
ATOM 1561 O O . ARG A 1 212 ? -7.203 -6.415 16.174 1.00 94.62 212 ARG A O 1
ATOM 1568 N N . HIS A 1 213 ? -7.059 -7.510 14.216 1.00 97.19 213 HIS A N 1
ATOM 1569 C CA . HIS A 1 213 ? -6.723 -6.355 13.397 1.00 97.19 213 HIS A CA 1
ATOM 1570 C C . HIS A 1 213 ? -7.758 -6.131 12.310 1.00 97.19 213 HIS A C 1
ATOM 1572 O O . HIS A 1 213 ? -8.173 -7.096 11.675 1.00 97.19 213 HIS A O 1
ATOM 1578 N N . ALA A 1 214 ? -8.148 -4.876 12.090 1.00 97.25 214 ALA A N 1
ATOM 1579 C CA . ALA A 1 214 ? -9.125 -4.492 11.081 1.00 97.25 214 ALA A CA 1
ATOM 1580 C C . ALA A 1 214 ? -8.531 -3.490 10.085 1.00 97.25 214 ALA A C 1
ATOM 1582 O O . ALA A 1 214 ? -7.840 -2.553 10.478 1.00 97.25 214 ALA A O 1
ATOM 1583 N N . TRP A 1 215 ? -8.828 -3.675 8.802 1.00 97.31 215 TRP A N 1
ATOM 1584 C CA . TRP A 1 215 ? -8.425 -2.775 7.718 1.00 97.31 215 TRP A CA 1
ATOM 1585 C C . TRP A 1 215 ? -9.422 -2.850 6.560 1.00 97.31 215 TRP A C 1
ATOM 1587 O O . TRP A 1 215 ? -10.427 -3.547 6.660 1.00 97.31 215 TRP A O 1
ATOM 1597 N N . ASN A 1 216 ? -9.193 -2.137 5.457 1.00 95.31 216 ASN A N 1
ATOM 1598 C CA . ASN A 1 216 ? -10.176 -2.043 4.376 1.00 95.31 216 ASN A CA 1
ATOM 1599 C C . ASN A 1 216 ? -9.713 -2.724 3.096 1.00 95.31 216 ASN A C 1
ATOM 1601 O O . ASN A 1 216 ? -8.532 -2.702 2.764 1.00 95.31 216 ASN A O 1
ATOM 1605 N N . ARG A 1 217 ? -10.666 -3.235 2.315 1.00 92.06 217 ARG A N 1
ATOM 1606 C CA . ARG A 1 217 ? -10.498 -3.475 0.880 1.00 92.06 217 ARG A CA 1
ATOM 1607 C C . ARG A 1 217 ? -11.457 -2.569 0.120 1.00 92.06 217 ARG A C 1
ATOM 1609 O O . ARG A 1 217 ? -12.674 -2.696 0.236 1.00 92.06 217 ARG A O 1
ATOM 1616 N N . LEU A 1 218 ? -10.904 -1.640 -0.652 1.00 87.62 218 LEU A N 1
ATOM 1617 C CA . LEU A 1 218 ? -11.672 -0.677 -1.440 1.00 87.62 218 LEU A CA 1
ATOM 1618 C C . LEU A 1 218 ? -12.392 -1.365 -2.614 1.00 87.62 218 LEU A C 1
ATOM 1620 O O . LEU A 1 218 ? -11.969 -2.443 -3.038 1.00 87.62 218 LEU A O 1
ATOM 1624 N N . PRO A 1 219 ? -13.417 -0.732 -3.224 1.00 77.50 219 PRO A N 1
ATOM 1625 C CA . PRO A 1 219 ? -14.105 -1.288 -4.396 1.00 77.50 219 PRO A CA 1
ATOM 1626 C C . PRO A 1 219 ? -13.179 -1.584 -5.586 1.00 77.50 219 PRO A C 1
ATOM 1628 O O . PRO A 1 219 ? -13.474 -2.452 -6.402 1.00 77.50 219 PRO A O 1
ATOM 1631 N N . SER A 1 220 ? -12.039 -0.890 -5.674 1.00 73.75 220 SER A N 1
ATOM 1632 C CA . SER A 1 220 ? -10.989 -1.148 -6.667 1.00 73.75 220 SER A CA 1
ATOM 1633 C C . SER A 1 220 ? -10.207 -2.449 -6.429 1.00 73.75 220 SER A C 1
ATOM 1635 O O . SER A 1 220 ? -9.395 -2.836 -7.265 1.00 73.75 220 SER A O 1
ATOM 1637 N N . GLY A 1 221 ? -10.412 -3.114 -5.290 1.00 78.56 221 GLY A N 1
ATOM 1638 C CA . GLY A 1 221 ? -9.655 -4.284 -4.849 1.00 78.56 221 GLY A CA 1
ATOM 1639 C C . GLY A 1 221 ? -8.379 -3.956 -4.068 1.00 78.56 221 GLY A C 1
ATOM 1640 O O . GLY A 1 221 ? -7.720 -4.889 -3.607 1.00 78.56 221 GLY A O 1
ATOM 1641 N N . LEU A 1 222 ? -8.040 -2.670 -3.897 1.00 82.06 222 LEU A N 1
ATOM 1642 C CA . LEU A 1 222 ? -6.916 -2.223 -3.068 1.00 82.06 222 LEU A CA 1
ATOM 1643 C C . LEU A 1 222 ? -7.196 -2.499 -1.586 1.00 82.06 222 LEU A C 1
ATOM 1645 O O . LEU A 1 222 ? -8.106 -1.903 -1.012 1.00 82.06 222 LEU A O 1
ATOM 1649 N N . SER A 1 223 ? -6.396 -3.367 -0.970 1.00 89.31 223 SER A N 1
ATOM 1650 C CA . SER A 1 223 ? -6.340 -3.532 0.481 1.00 89.31 223 SER A CA 1
ATOM 1651 C C . SER A 1 223 ? -5.505 -2.411 1.100 1.00 89.31 223 SER A C 1
ATOM 1653 O O . SER A 1 223 ? -4.316 -2.300 0.805 1.00 89.31 223 SER A O 1
ATOM 1655 N N . LEU A 1 224 ? -6.128 -1.608 1.958 1.00 89.31 224 LEU A N 1
ATOM 1656 C CA . LEU A 1 224 ? -5.563 -0.446 2.632 1.00 89.31 224 LEU A CA 1
ATOM 1657 C C . LEU A 1 224 ? -5.533 -0.690 4.145 1.00 89.31 224 LEU A C 1
ATOM 1659 O O . LEU A 1 224 ? -6.589 -0.763 4.774 1.00 89.31 224 LEU A O 1
ATOM 1663 N N . ASP A 1 225 ? -4.334 -0.791 4.719 1.00 94.38 225 ASP A N 1
ATOM 1664 C CA . ASP A 1 225 ? -4.110 -0.969 6.158 1.00 94.38 225 ASP A CA 1
ATOM 1665 C C . ASP A 1 225 ? -3.309 0.202 6.731 1.00 94.38 225 ASP A C 1
ATOM 1667 O O . ASP A 1 225 ? -2.087 0.152 6.864 1.00 94.38 225 ASP A O 1
ATOM 1671 N N . LEU A 1 226 ? -4.025 1.274 7.076 1.00 93.75 226 LEU A N 1
ATOM 1672 C CA . LEU A 1 226 ? -3.426 2.501 7.609 1.00 93.75 226 LEU A CA 1
ATOM 1673 C C . LEU A 1 226 ? -2.812 2.306 8.997 1.00 93.75 226 LEU A C 1
ATOM 1675 O O . LEU A 1 226 ? -1.963 3.079 9.416 1.00 93.75 226 LEU A O 1
ATOM 1679 N N . THR A 1 227 ? -3.227 1.264 9.712 1.00 95.06 227 THR A N 1
ATOM 1680 C CA . THR A 1 227 ? -2.836 1.016 11.103 1.00 95.06 227 THR A CA 1
ATOM 1681 C C . THR A 1 227 ? -1.818 -0.108 11.247 1.00 95.06 227 THR A C 1
ATOM 1683 O O . THR A 1 227 ? -1.507 -0.505 12.367 1.00 95.06 227 THR A O 1
ATOM 1686 N N . ARG A 1 228 ? -1.246 -0.601 10.137 1.00 92.56 228 ARG A N 1
ATOM 1687 C CA . ARG A 1 228 ? -0.251 -1.686 10.138 1.00 92.56 228 ARG A CA 1
ATOM 1688 C C . ARG A 1 228 ? 0.958 -1.386 11.023 1.00 92.56 228 ARG A C 1
ATOM 1690 O O . ARG A 1 228 ? 1.485 -2.282 11.673 1.00 92.56 228 ARG A O 1
ATOM 1697 N N . SER A 1 229 ? 1.372 -0.120 11.076 1.00 91.62 229 SER A N 1
ATOM 1698 C CA . SER A 1 229 ? 2.539 0.360 11.829 1.00 91.62 229 SER A CA 1
ATOM 1699 C C . SER A 1 229 ? 2.410 0.241 13.356 1.00 91.62 229 SER A C 1
ATOM 1701 O O . SER A 1 229 ? 3.388 0.497 14.072 1.00 91.62 229 SER A O 1
ATOM 1703 N N . GLN A 1 230 ? 1.236 -0.166 13.862 1.00 93.50 230 GLN A N 1
ATOM 1704 C CA . GLN A 1 230 ? 1.053 -0.489 15.276 1.00 93.50 230 GLN A CA 1
ATOM 1705 C C . GLN A 1 230 ? 1.823 -1.742 15.708 1.00 93.50 230 GLN A C 1
ATOM 1707 O O . GLN A 1 230 ? 2.188 -1.845 16.881 1.00 93.50 230 GLN A O 1
ATOM 1712 N N . PHE A 1 231 ? 2.079 -2.655 14.765 1.00 93.38 231 PHE A N 1
ATOM 1713 C CA . PHE A 1 231 ? 2.809 -3.902 14.969 1.00 93.38 231 PHE A CA 1
ATOM 1714 C C . PHE A 1 231 ? 4.306 -3.664 14.785 1.00 93.38 231 PHE A C 1
ATOM 1716 O O . PHE A 1 231 ? 4.760 -3.215 13.732 1.00 93.38 231 PHE A O 1
ATOM 1723 N N . ARG A 1 232 ? 5.078 -3.907 15.845 1.00 88.75 232 ARG A N 1
ATOM 1724 C CA . ARG A 1 232 ? 6.526 -3.626 15.903 1.00 88.75 232 ARG A CA 1
ATOM 1725 C C . ARG A 1 232 ? 7.330 -4.755 16.542 1.00 88.75 232 ARG A C 1
ATOM 1727 O O . ARG A 1 232 ? 8.553 -4.670 16.605 1.00 88.75 232 ARG A O 1
ATOM 1734 N N . GLY A 1 233 ? 6.648 -5.783 17.036 1.00 84.94 233 GLY A N 1
ATOM 1735 C CA . GLY A 1 233 ? 7.210 -6.940 17.722 1.00 84.94 233 GLY A CA 1
ATOM 1736 C C . GLY A 1 233 ? 7.323 -8.182 16.839 1.00 84.94 233 GLY A C 1
ATOM 1737 O O . GLY A 1 233 ? 7.490 -9.266 17.384 1.00 84.94 233 GLY A O 1
ATOM 1738 N N . GLY A 1 234 ? 7.218 -8.043 15.512 1.00 84.25 234 GLY A N 1
ATOM 1739 C CA . GLY A 1 234 ? 7.249 -9.175 14.581 1.00 84.25 234 GLY A CA 1
ATOM 1740 C C . GLY A 1 234 ? 5.919 -9.921 14.493 1.00 84.25 234 GLY A C 1
ATOM 1741 O O . GLY A 1 234 ? 5.907 -11.122 14.253 1.00 84.25 234 GLY A O 1
ATOM 1742 N N . GLU A 1 235 ? 4.808 -9.229 14.732 1.00 92.81 235 GLU A N 1
ATOM 1743 C CA . GLU A 1 235 ? 3.479 -9.812 14.656 1.00 92.81 235 GLU A CA 1
ATOM 1744 C C . GLU A 1 235 ? 3.091 -10.177 13.216 1.00 92.81 235 GLU A C 1
ATOM 1746 O O . GLU A 1 235 ? 3.349 -9.432 12.266 1.00 92.81 235 GLU A O 1
ATOM 1751 N N . GLU A 1 236 ? 2.414 -11.312 13.068 1.00 89.69 236 GLU A N 1
ATOM 1752 C CA . GLU A 1 236 ? 1.908 -11.812 11.790 1.00 89.69 236 GLU A CA 1
ATOM 1753 C C . GLU A 1 236 ? 0.378 -11.736 11.756 1.00 89.69 236 GLU A C 1
ATOM 1755 O O . GLU A 1 236 ? -0.280 -11.830 12.790 1.00 89.69 236 GLU A O 1
ATOM 1760 N N . LEU A 1 237 ? -0.207 -11.565 10.568 1.00 92.75 237 LEU A N 1
ATOM 1761 C CA . LEU A 1 237 ? -1.660 -11.621 10.402 1.00 92.75 237 LEU A CA 1
ATOM 1762 C C . LEU A 1 237 ? -2.066 -12.974 9.834 1.00 92.75 237 LEU A C 1
ATOM 1764 O O . LEU A 1 237 ? -1.489 -13.437 8.850 1.00 92.75 237 LEU A O 1
ATOM 1768 N N . GLU A 1 238 ? -3.099 -13.564 10.422 1.00 94.12 238 GLU A N 1
ATOM 1769 C CA . GLU A 1 238 ? -3.794 -14.706 9.835 1.00 94.12 238 GLU A CA 1
ATOM 1770 C C . GLU A 1 238 ? -4.525 -14.319 8.540 1.00 94.12 238 GLU A C 1
ATOM 1772 O O . GLU A 1 238 ? -4.616 -13.145 8.165 1.00 94.12 238 GLU A O 1
ATOM 1777 N N . GLU A 1 239 ? -5.072 -15.322 7.850 1.00 92.06 239 GLU A N 1
ATOM 1778 C CA . GLU A 1 239 ? -5.910 -15.085 6.678 1.00 92.06 239 GLU A CA 1
ATOM 1779 C C . GLU A 1 239 ? -7.125 -14.216 7.062 1.00 92.06 239 GLU A C 1
ATOM 1781 O O . GLU A 1 239 ? -7.844 -14.549 8.010 1.00 92.06 239 GLU A O 1
ATOM 1786 N N . PRO A 1 240 ? -7.345 -13.078 6.377 1.00 95.12 240 PRO A N 1
ATOM 1787 C CA . PRO A 1 240 ? -8.427 -12.174 6.722 1.00 95.12 240 PRO A CA 1
ATOM 1788 C C . PRO A 1 240 ? -9.784 -12.648 6.226 1.00 95.12 240 PRO A C 1
ATOM 1790 O O . PRO A 1 240 ? -9.918 -13.165 5.117 1.00 95.12 240 PRO A O 1
ATOM 1793 N N . GLU A 1 241 ? -10.815 -12.295 6.983 1.00 95.12 241 GLU A N 1
ATOM 1794 C CA . GLU A 1 241 ? -12.213 -12.476 6.605 1.00 95.12 241 GLU A CA 1
ATOM 1795 C C . GLU A 1 241 ? -12.948 -11.133 6.597 1.00 95.12 241 GLU A C 1
ATOM 1797 O O . GLU A 1 241 ? -12.645 -10.234 7.385 1.00 95.12 241 GLU A O 1
ATOM 1802 N N . ALA A 1 242 ? -13.930 -10.983 5.706 1.00 95.94 242 ALA A N 1
ATOM 1803 C CA . ALA A 1 242 ? -14.786 -9.803 5.701 1.00 95.94 242 ALA A CA 1
ATOM 1804 C C . ALA A 1 242 ? -15.667 -9.780 6.961 1.00 95.94 242 ALA A C 1
ATOM 1806 O O . ALA A 1 242 ? -16.307 -10.778 7.301 1.00 95.94 242 ALA A O 1
ATOM 1807 N N . GLY A 1 243 ? -15.734 -8.641 7.649 1.00 94.81 243 GLY A N 1
ATOM 1808 C CA . GLY A 1 243 ? -16.523 -8.523 8.872 1.00 94.81 243 GLY A CA 1
ATOM 1809 C C . GLY A 1 243 ? -16.521 -7.127 9.482 1.00 94.81 243 GLY A C 1
ATOM 1810 O O . GLY A 1 243 ? -15.863 -6.217 8.993 1.00 94.81 243 GLY A O 1
ATOM 1811 N N . GLU A 1 244 ? -17.259 -6.963 10.581 1.00 94.06 244 GLU A N 1
ATOM 1812 C CA . GLU A 1 244 ? -17.297 -5.710 11.345 1.00 94.06 244 GLU A CA 1
ATOM 1813 C C . GLU A 1 244 ? -16.337 -5.759 12.540 1.00 94.06 244 GLU A C 1
ATOM 1815 O O . GLU A 1 244 ? -16.283 -6.776 13.253 1.00 94.06 244 GLU A O 1
ATOM 1820 N N . PRO A 1 245 ? -15.572 -4.681 12.791 1.00 93.19 245 PRO A N 1
ATOM 1821 C CA . PRO A 1 245 ? -14.723 -4.616 13.964 1.00 93.19 245 PRO A CA 1
ATOM 1822 C C . PRO A 1 245 ? -15.591 -4.527 15.223 1.00 93.19 245 PRO A C 1
ATOM 1824 O O . PRO A 1 245 ? -16.715 -4.020 15.205 1.00 93.19 245 PRO A O 1
ATOM 1827 N N . ILE A 1 246 ? -15.062 -5.020 16.341 1.00 88.38 246 ILE A N 1
ATOM 1828 C CA . ILE A 1 246 ? -15.699 -4.799 17.640 1.00 88.38 246 ILE A CA 1
ATOM 1829 C C . ILE A 1 246 ? -15.327 -3.387 18.073 1.00 88.38 246 ILE A C 1
ATOM 1831 O O . ILE A 1 246 ? -14.150 -3.100 18.255 1.00 88.38 246 ILE A O 1
ATOM 1835 N N . LEU A 1 247 ? -16.330 -2.529 18.229 1.00 86.81 247 LEU A N 1
ATOM 1836 C CA . LEU A 1 247 ? -16.161 -1.171 18.734 1.00 86.81 247 LEU A CA 1
ATOM 1837 C C . LEU A 1 247 ? -16.542 -1.139 20.210 1.00 86.81 247 LEU A C 1
ATOM 1839 O O . LEU A 1 247 ? -17.638 -1.581 20.564 1.00 86.81 247 LEU A O 1
ATOM 1843 N N . ALA A 1 248 ? -15.664 -0.599 21.057 1.00 72.56 248 ALA A N 1
ATOM 1844 C CA . ALA A 1 248 ? -15.978 -0.382 22.469 1.00 72.56 248 ALA A CA 1
ATOM 1845 C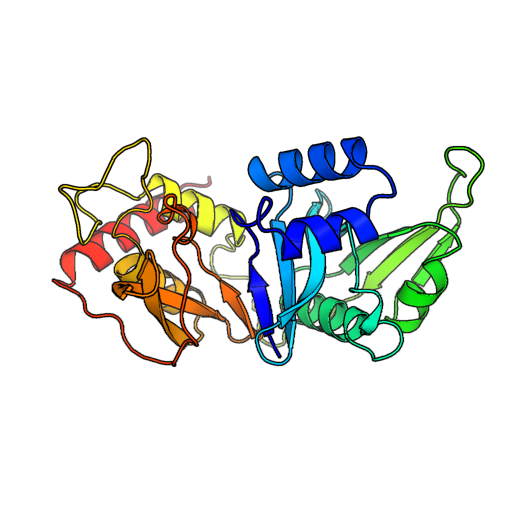 C . ALA A 1 248 ? -17.127 0.631 22.635 1.00 72.56 248 ALA A C 1
ATOM 1847 O O . ALA A 1 248 ? -18.067 0.394 23.394 1.00 72.56 248 ALA A O 1
ATOM 1848 N N . ASP A 1 249 ? -17.087 1.721 21.865 1.00 78.50 249 ASP A N 1
ATOM 1849 C CA . ASP A 1 249 ? -18.167 2.691 21.707 1.00 78.50 249 ASP A CA 1
ATOM 1850 C C . ASP A 1 249 ? -18.048 3.422 20.354 1.00 78.50 249 ASP A C 1
ATOM 1852 O O . ASP A 1 249 ? -17.034 3.339 19.658 1.00 78.50 249 ASP A O 1
ATOM 1856 N N . ARG A 1 250 ? -19.112 4.127 19.949 1.00 86.38 250 ARG A N 1
ATOM 1857 C CA . ARG A 1 250 ? -19.122 4.924 18.707 1.00 86.38 250 ARG A CA 1
ATOM 1858 C C . ARG A 1 250 ? -18.515 6.318 18.872 1.00 86.38 250 ARG A C 1
ATOM 1860 O O . ARG A 1 250 ? -18.198 6.943 17.863 1.00 86.38 250 ARG A O 1
ATOM 1867 N N . VAL A 1 251 ? -18.311 6.784 20.104 1.00 91.19 251 VAL A N 1
ATOM 1868 C CA . VAL A 1 251 ? -17.811 8.135 20.396 1.00 91.19 251 VAL A CA 1
ATOM 1869 C C . VAL A 1 251 ? -16.403 8.303 19.833 1.00 91.19 251 VAL A C 1
ATOM 1871 O O . VAL A 1 251 ? -16.109 9.323 19.214 1.00 91.19 251 VAL A O 1
ATOM 1874 N N . ARG A 1 252 ? -15.551 7.276 19.943 1.00 94.62 252 ARG A N 1
ATOM 1875 C CA . ARG A 1 252 ? -14.205 7.295 19.342 1.00 94.62 252 ARG A CA 1
ATOM 1876 C C . ARG A 1 252 ? -14.229 7.406 17.817 1.00 94.62 252 ARG A C 1
ATOM 1878 O O . ARG A 1 252 ? -13.444 8.160 17.243 1.00 94.62 252 ARG A O 1
ATOM 1885 N N . CYS A 1 253 ? -15.147 6.690 17.161 1.00 90.19 253 CYS A N 1
ATOM 1886 C CA . CYS A 1 253 ? -15.326 6.770 15.707 1.00 90.19 253 CYS A CA 1
ATOM 1887 C C . CYS A 1 253 ? -15.756 8.178 15.285 1.00 90.19 253 CYS A C 1
ATOM 1889 O O . CYS A 1 253 ? -15.207 8.742 14.340 1.00 90.19 253 CYS A O 1
ATOM 1891 N N . GLU A 1 254 ? -16.732 8.748 15.993 1.00 91.06 254 GLU A N 1
ATOM 1892 C CA . GLU A 1 254 ? -17.252 10.092 15.732 1.00 91.06 254 GLU A CA 1
ATOM 1893 C C . GLU A 1 254 ? -16.166 11.156 15.920 1.00 91.06 254 GLU A C 1
ATOM 1895 O O . GLU A 1 254 ? -15.984 11.999 15.039 1.00 91.06 254 GLU A O 1
ATOM 1900 N N . LEU A 1 255 ? -15.386 11.058 17.001 1.00 95.69 255 LEU A N 1
ATOM 1901 C CA . LEU A 1 255 ? -14.272 11.958 17.295 1.00 95.69 255 LEU A CA 1
ATOM 1902 C C . LEU A 1 255 ? -13.187 11.912 16.212 1.00 95.69 255 LEU A C 1
ATOM 1904 O O . LEU A 1 255 ? -12.745 12.959 15.732 1.00 95.69 255 LEU A O 1
ATOM 1908 N N . LEU A 1 256 ? -12.765 10.712 15.795 1.00 96.06 256 LEU A N 1
ATOM 1909 C CA . LEU A 1 256 ? -11.792 10.569 14.711 1.00 96.06 256 LEU A CA 1
ATOM 1910 C C . LEU A 1 256 ? -12.340 11.174 13.411 1.00 96.06 256 LEU A C 1
ATOM 1912 O O . LEU A 1 256 ? -11.655 11.949 12.744 1.00 96.06 256 LEU A O 1
ATOM 1916 N N . ALA A 1 257 ? -13.595 10.872 13.073 1.00 90.12 257 ALA A N 1
ATOM 1917 C CA . ALA A 1 257 ? -14.232 11.378 11.865 1.00 90.12 257 ALA A CA 1
ATOM 1918 C C . ALA A 1 257 ? -14.356 12.913 11.861 1.00 90.12 257 ALA A C 1
ATOM 1920 O O . ALA A 1 257 ? -14.148 13.542 10.823 1.00 90.12 257 ALA A O 1
ATOM 1921 N N . GLU A 1 258 ? -14.677 13.534 12.999 1.00 92.00 258 GLU A N 1
ATOM 1922 C CA . GLU A 1 258 ? -14.708 14.993 13.157 1.00 92.00 258 GLU A CA 1
ATOM 1923 C C . GLU A 1 258 ? -13.330 15.611 12.889 1.00 92.00 258 GLU A C 1
ATOM 1925 O O . GLU A 1 258 ? -13.198 16.507 12.049 1.00 92.00 258 GLU A O 1
ATOM 1930 N N . ARG A 1 259 ? -12.288 15.085 13.543 1.00 96.25 259 ARG A N 1
ATOM 1931 C CA . ARG A 1 259 ? -10.905 15.561 13.401 1.00 96.25 259 ARG A CA 1
ATOM 1932 C C . ARG A 1 259 ? -10.390 15.457 11.969 1.00 96.25 259 ARG A C 1
ATOM 1934 O O . ARG A 1 259 ? -9.737 16.387 11.487 1.00 96.25 259 ARG A O 1
ATOM 1941 N N . VAL A 1 260 ? -10.704 14.357 11.289 1.00 92.69 260 VAL A N 1
ATOM 1942 C CA . VAL A 1 260 ? -10.296 14.125 9.899 1.00 92.69 260 VAL A CA 1
ATOM 1943 C C . VAL A 1 260 ? -11.032 15.073 8.960 1.00 92.69 260 VAL A C 1
ATOM 1945 O O . VAL A 1 260 ? -10.397 15.734 8.140 1.00 92.69 260 VAL A O 1
ATOM 1948 N N . ARG A 1 261 ? -12.353 15.237 9.112 1.00 85.69 261 ARG A N 1
ATOM 1949 C CA . ARG A 1 261 ? -13.123 16.188 8.291 1.00 85.69 261 ARG A CA 1
ATOM 1950 C C . ARG A 1 261 ? -12.647 17.627 8.471 1.00 85.69 261 ARG A C 1
ATOM 1952 O O . ARG A 1 261 ? -12.551 18.343 7.479 1.00 85.69 261 ARG A O 1
ATOM 1959 N N . ALA A 1 262 ? -12.309 18.040 9.694 1.00 86.31 262 ALA A N 1
ATOM 1960 C CA . ALA A 1 262 ? -11.767 19.373 9.956 1.00 86.31 262 ALA A CA 1
ATOM 1961 C C . ALA A 1 262 ? -10.442 19.617 9.209 1.00 86.31 262 ALA A C 1
ATOM 1963 O O . ALA A 1 262 ? -10.245 20.688 8.638 1.00 86.31 262 ALA A O 1
ATOM 1964 N N . ARG A 1 263 ? -9.562 18.609 9.149 1.00 88.81 263 ARG A N 1
ATOM 1965 C CA . ARG A 1 263 ? -8.283 18.686 8.419 1.00 88.81 263 ARG A CA 1
ATOM 1966 C C . ARG A 1 263 ? -8.468 18.684 6.902 1.00 88.81 263 ARG A C 1
ATOM 1968 O O . ARG A 1 263 ? -7.796 19.440 6.210 1.00 88.81 263 ARG A O 1
ATOM 1975 N N . LEU A 1 264 ? -9.403 17.888 6.384 1.00 81.50 264 LEU A N 1
ATOM 1976 C CA . LEU A 1 264 ? -9.686 17.814 4.944 1.00 81.50 264 LEU A CA 1
ATOM 1977 C C . LEU A 1 264 ? -10.470 19.028 4.419 1.00 81.50 264 LEU A C 1
ATOM 1979 O O . LEU A 1 264 ? -10.328 19.398 3.257 1.00 81.50 264 LEU A O 1
ATOM 1983 N N . GLY A 1 265 ? -11.297 19.654 5.260 1.00 65.25 265 GLY A N 1
ATOM 1984 C CA . GLY A 1 265 ? -12.071 20.855 4.928 1.00 65.25 265 GLY A CA 1
ATOM 1985 C C . GLY A 1 265 ? -11.324 22.180 5.125 1.00 65.25 265 GLY A C 1
ATOM 1986 O O . GLY A 1 265 ? -11.835 23.218 4.716 1.00 65.25 265 GLY A O 1
ATOM 1987 N N . GLY A 1 266 ? -10.141 22.156 5.748 1.00 47.03 266 GLY A N 1
ATOM 1988 C CA . GLY A 1 266 ? -9.341 23.340 6.088 1.00 47.03 266 GLY A CA 1
ATOM 1989 C C . GLY A 1 266 ? -8.302 23.763 5.045 1.00 47.03 266 GLY A C 1
ATOM 1990 O O . GLY A 1 266 ? -7.508 24.658 5.321 1.00 47.03 266 GLY A O 1
ATOM 1991 N N . VAL A 1 267 ? -8.272 23.137 3.864 1.00 36.50 267 VAL A N 1
ATOM 1992 C CA . VAL A 1 267 ? -7.364 23.526 2.773 1.00 36.50 267 VAL A CA 1
ATOM 1993 C C . VAL A 1 267 ? -8.004 24.669 1.977 1.00 36.50 267 VAL A C 1
ATOM 1995 O O . VAL A 1 267 ? -8.696 24.441 0.986 1.00 36.50 267 VAL A O 1
ATOM 1998 N N . THR A 1 268 ? -7.820 25.900 2.458 1.00 31.52 268 THR A N 1
ATOM 1999 C CA . THR A 1 268 ? -8.060 27.147 1.703 1.00 31.52 268 THR A CA 1
ATOM 2000 C C . THR A 1 268 ? -6.768 27.702 1.141 1.00 31.52 268 THR A C 1
ATOM 2002 O O . THR A 1 268 ? -5.797 27.773 1.929 1.00 31.52 268 THR A O 1
#

Secondary structure (DSSP, 8-state):
-EEEE-TT-TTSHHHHHHHHHHSSSHHHHHHHHHHHHTTSSEEEEEEETTEEEEEEEEEE-TTS-EEEEEEEE-GGGTTTTHHHHHHHHHHHH--SSEEEEEEETTTHHHHHHTT-EEEEEEEETTEEEEEEEEE-PPPTT--S-S----HHHHHHHHHTT--TTT-S-TTT-BTTBTTTT-HHHHHHHHHHHH--EEEEEEEEETTEEEEEEEEEE-TTSEEE-TTGGG--S--EEPPPEE-PPPPS-SHHHHHHHHHHHHHHH---

pLDDT: mean 88.17, std 11.99, range [31.52, 98.06]

Foldseek 3Di:
DFKEWCQVVLPPPLNLQLLCQLAVDPVRSVVVSVCSNVVQWTKIFQDDPNHTFWIWTWHQDPVREIETGSTGGDPVCPPVCSSLVNVVLCLLPGQGQKYKYKDFPVCPVVLVVSAWDWDWDDDDPPTTMIITMHTGDGPPPPDPPDLDDDPVLLLVLLLVLAALLLAPRSPPDDPVQRLHRNQQLVQVLCCVVQNAFKKKWFKDDPRDGDGMGIWGQGPSRYTDRSSPSNDDRPIDTDDIDTDHDDDPDCVSSVSSNVSSCCSSVPPD